Protein AF-A0A944A819-F1 (afdb_monomer_lite)

Structure (mmCIF, N/CA/C/O backbone):
data_AF-A0A944A819-F1
#
_entry.id   AF-A0A944A819-F1
#
loop_
_atom_site.group_PDB
_atom_site.id
_atom_site.type_symbol
_atom_site.label_atom_id
_atom_site.label_alt_id
_atom_site.label_comp_id
_atom_site.label_asym_id
_atom_site.label_entity_id
_atom_site.label_seq_id
_atom_site.pdbx_PDB_ins_code
_atom_site.Cartn_x
_atom_site.Cartn_y
_atom_site.Cartn_z
_atom_site.occupancy
_atom_site.B_iso_or_equiv
_atom_site.auth_seq_id
_atom_site.auth_comp_id
_atom_site.auth_asym_id
_atom_site.auth_atom_id
_atom_site.pdbx_PDB_model_num
ATOM 1 N N . MET A 1 1 ? 0.182 -14.763 3.093 1.00 77.75 1 MET A N 1
ATOM 2 C CA . MET A 1 1 ? 1.414 -14.403 2.381 1.00 77.75 1 MET A CA 1
ATOM 3 C C . MET A 1 1 ? 1.638 -15.340 1.200 1.00 77.75 1 MET A C 1
ATOM 5 O O . MET A 1 1 ? 1.821 -16.535 1.421 1.00 77.75 1 MET A O 1
ATOM 9 N N . ASP A 1 2 ? 1.605 -14.825 -0.031 1.00 89.94 2 ASP A N 1
ATOM 10 C CA . ASP A 1 2 ? 1.894 -15.579 -1.263 1.00 89.94 2 ASP A CA 1
ATOM 11 C C . ASP A 1 2 ? 3.120 -15.002 -1.997 1.00 89.94 2 ASP A C 1
ATOM 13 O O . ASP A 1 2 ? 3.036 -14.023 -2.741 1.00 89.94 2 ASP A O 1
ATOM 17 N N . ILE A 1 3 ? 4.286 -15.607 -1.755 1.00 91.88 3 ILE A N 1
ATOM 18 C CA . ILE A 1 3 ? 5.570 -15.174 -2.325 1.00 91.88 3 ILE A CA 1
ATOM 19 C C . ILE A 1 3 ? 5.630 -15.396 -3.842 1.00 91.88 3 ILE A C 1
ATOM 21 O O . ILE A 1 3 ? 6.173 -14.559 -4.567 1.00 91.88 3 ILE A O 1
ATOM 25 N N . GLU A 1 4 ? 5.095 -16.515 -4.330 1.00 94.38 4 GLU A N 1
ATOM 26 C CA . GLU A 1 4 ? 5.195 -16.872 -5.748 1.00 94.38 4 GLU A CA 1
ATOM 27 C C . GLU A 1 4 ? 4.310 -15.964 -6.602 1.00 94.38 4 GLU A C 1
ATOM 29 O O . GLU A 1 4 ? 4.741 -15.525 -7.670 1.00 94.38 4 GLU A O 1
ATOM 34 N N . ARG A 1 5 ? 3.136 -15.570 -6.089 1.00 94.38 5 ARG A N 1
ATOM 35 C CA . ARG A 1 5 ? 2.310 -14.531 -6.718 1.00 94.38 5 ARG A CA 1
ATOM 36 C C . ARG A 1 5 ? 3.061 -13.208 -6.854 1.00 94.38 5 ARG A C 1
ATOM 38 O O . ARG A 1 5 ? 3.081 -12.638 -7.942 1.00 94.38 5 ARG A O 1
ATOM 45 N N . VAL A 1 6 ? 3.725 -12.739 -5.793 1.00 96.50 6 VAL A N 1
ATOM 46 C CA . VAL A 1 6 ? 4.496 -11.480 -5.832 1.00 96.50 6 VAL A CA 1
ATOM 47 C C . VAL A 1 6 ? 5.615 -11.544 -6.869 1.00 96.50 6 VAL A C 1
ATOM 49 O O . VAL A 1 6 ? 5.767 -10.617 -7.662 1.00 96.50 6 VAL A O 1
ATOM 52 N N . LYS A 1 7 ? 6.368 -12.646 -6.924 1.00 97.56 7 LYS A N 1
ATOM 53 C CA . LYS A 1 7 ? 7.406 -12.838 -7.950 1.00 97.56 7 LYS A CA 1
ATOM 54 C C . LYS A 1 7 ? 6.832 -12.871 -9.365 1.00 97.56 7 LYS A C 1
ATOM 56 O O . LYS A 1 7 ? 7.441 -12.306 -10.273 1.00 97.56 7 LYS A O 1
ATOM 61 N N . GLY A 1 8 ? 5.670 -13.501 -9.549 1.00 97.88 8 GLY A N 1
ATOM 62 C CA . GLY A 1 8 ? 4.936 -13.506 -10.815 1.00 97.88 8 GLY A CA 1
ATOM 63 C C . GLY A 1 8 ? 4.592 -12.090 -11.275 1.00 97.88 8 GLY A C 1
ATOM 64 O O . GLY A 1 8 ? 4.997 -11.691 -12.367 1.00 97.88 8 GLY A O 1
ATOM 65 N N . ILE A 1 9 ? 3.962 -11.302 -10.399 1.00 98.00 9 ILE A N 1
ATOM 66 C CA . ILE A 1 9 ? 3.625 -9.895 -10.657 1.00 98.00 9 ILE A CA 1
ATOM 67 C C . ILE A 1 9 ? 4.886 -9.088 -11.004 1.00 98.00 9 ILE A C 1
ATOM 69 O O . ILE A 1 9 ? 4.927 -8.416 -12.031 1.00 98.00 9 ILE A O 1
ATOM 73 N N . ILE A 1 10 ? 5.963 -9.210 -10.221 1.00 97.50 10 ILE A N 1
ATOM 74 C CA . ILE A 1 10 ? 7.239 -8.519 -10.485 1.00 97.50 10 ILE A CA 1
ATOM 75 C C . ILE A 1 10 ? 7.805 -8.889 -11.863 1.00 97.50 10 ILE A C 1
ATOM 77 O O . ILE A 1 10 ? 8.305 -8.021 -12.586 1.00 97.50 10 ILE A O 1
ATOM 81 N N . ALA A 1 11 ? 7.751 -10.167 -12.244 1.00 97.62 11 ALA A N 1
ATOM 82 C CA . ALA A 1 11 ? 8.240 -10.628 -13.538 1.00 97.62 11 ALA A CA 1
ATOM 83 C C . ALA A 1 11 ? 7.437 -10.047 -14.711 1.00 97.62 11 ALA A C 1
ATOM 85 O O . ALA A 1 11 ? 8.006 -9.819 -15.781 1.00 97.62 11 ALA A O 1
ATOM 86 N N . GLU A 1 12 ? 6.141 -9.802 -14.527 1.00 97.25 12 GLU A N 1
ATOM 87 C CA . GLU A 1 12 ? 5.292 -9.132 -15.514 1.00 97.25 12 GLU A CA 1
ATOM 88 C C . GLU A 1 12 ? 5.541 -7.621 -15.544 1.00 97.25 12 GLU A C 1
ATOM 90 O O . GLU A 1 12 ? 5.780 -7.066 -16.619 1.00 97.25 12 GLU A O 1
ATOM 95 N N . MET A 1 13 ? 5.614 -6.969 -14.380 1.00 95.56 13 MET A N 1
ATOM 96 C CA . MET A 1 13 ? 5.916 -5.537 -14.263 1.00 95.56 13 MET A CA 1
ATOM 97 C C . MET A 1 13 ? 7.252 -5.177 -14.921 1.00 95.56 13 MET A C 1
ATOM 99 O O . MET A 1 13 ? 7.341 -4.164 -15.604 1.00 95.56 13 MET A O 1
ATOM 103 N N . LYS A 1 14 ? 8.282 -6.026 -14.792 1.00 94.81 14 LYS A N 1
ATOM 104 C CA . LYS A 1 14 ? 9.587 -5.844 -15.463 1.00 94.81 14 LYS A CA 1
ATOM 105 C C . LYS A 1 14 ? 9.513 -5.887 -16.991 1.00 94.81 14 LYS A C 1
ATOM 107 O O . LYS A 1 14 ? 10.404 -5.364 -17.655 1.00 94.81 14 LYS A O 1
ATOM 112 N N . LYS A 1 15 ? 8.508 -6.563 -17.554 1.00 94.44 15 LYS A N 1
ATOM 113 C CA . LYS A 1 15 ? 8.297 -6.668 -19.008 1.00 94.44 15 LYS A CA 1
ATOM 114 C C . LYS A 1 15 ? 7.398 -5.556 -19.536 1.00 94.44 15 LYS A C 1
ATOM 116 O O . LYS A 1 15 ? 7.424 -5.281 -20.735 1.00 94.44 15 LYS A O 1
ATOM 121 N N . LYS A 1 16 ? 6.584 -4.947 -18.671 1.00 92.12 16 LYS A N 1
ATOM 122 C CA . LYS A 1 16 ? 5.672 -3.877 -19.054 1.00 92.12 16 LYS A CA 1
ATOM 123 C C . LYS A 1 16 ? 6.463 -2.615 -19.374 1.00 92.12 16 LYS A C 1
ATOM 125 O O . LYS A 1 16 ? 7.292 -2.153 -18.595 1.00 92.12 16 LYS A O 1
ATOM 130 N N . LYS A 1 17 ? 6.187 -2.046 -20.546 1.00 89.31 17 LYS A N 1
ATOM 131 C CA . LYS A 1 17 ? 6.675 -0.717 -20.896 1.00 89.31 17 LYS A CA 1
ATOM 132 C C . LYS A 1 17 ? 5.878 0.303 -20.083 1.00 89.31 17 LYS A C 1
ATOM 134 O O . LYS A 1 17 ? 4.656 0.340 -20.200 1.00 89.31 17 LYS A O 1
ATOM 139 N N . LEU A 1 18 ? 6.573 1.099 -19.274 1.00 87.19 18 LEU A N 1
ATOM 140 C CA . LEU A 1 18 ? 5.962 2.224 -18.575 1.00 87.19 18 LEU A CA 1
ATOM 141 C C . LEU A 1 18 ? 5.490 3.255 -19.601 1.00 87.19 18 LEU A C 1
ATOM 143 O O . LEU A 1 18 ? 6.235 3.619 -20.512 1.00 87.19 18 LEU A O 1
ATOM 147 N N . ASP A 1 19 ? 4.246 3.687 -19.439 1.00 88.19 19 ASP A N 1
ATOM 148 C CA . ASP A 1 19 ? 3.602 4.694 -20.282 1.00 88.19 19 ASP A CA 1
ATOM 149 C C . ASP A 1 19 ? 3.103 5.820 -19.380 1.00 88.19 19 ASP A C 1
ATOM 151 O O . ASP A 1 19 ? 1.953 5.867 -18.949 1.00 88.19 19 ASP A O 1
ATOM 155 N N . VAL A 1 20 ? 4.069 6.623 -18.949 1.00 86.75 20 VAL A N 1
ATOM 156 C CA . VAL A 1 20 ? 3.893 7.760 -18.049 1.00 86.75 20 VAL A CA 1
ATOM 157 C C . VAL A 1 20 ? 4.378 9.014 -18.764 1.00 86.75 20 VAL A C 1
ATOM 159 O O . VAL A 1 20 ? 5.177 8.924 -19.700 1.00 86.75 20 VAL A O 1
ATOM 162 N N . ALA A 1 21 ? 3.913 10.180 -18.322 1.00 85.19 21 ALA A N 1
ATOM 163 C CA . ALA A 1 21 ? 4.345 11.450 -18.888 1.00 85.19 21 ALA A CA 1
ATOM 164 C C . ALA A 1 21 ? 5.876 11.622 -18.773 1.00 85.19 21 ALA A C 1
ATOM 166 O O . ALA A 1 21 ? 6.491 11.144 -17.811 1.00 85.19 21 ALA A O 1
ATOM 167 N N . GLU A 1 22 ? 6.494 12.290 -19.753 1.00 85.06 22 GLU A N 1
ATOM 168 C CA . GLU A 1 22 ? 7.955 12.458 -19.812 1.00 85.06 22 GLU A CA 1
ATOM 169 C C . GLU A 1 22 ? 8.502 13.145 -18.554 1.00 85.06 22 GLU A C 1
ATOM 171 O O . GLU A 1 22 ? 9.612 12.850 -18.120 1.00 85.06 22 GLU A O 1
ATOM 176 N N . GLU A 1 23 ? 7.709 14.005 -17.915 1.00 85.38 23 GLU A N 1
ATOM 177 C CA . GLU A 1 23 ? 8.099 14.751 -16.720 1.00 85.38 23 GLU A CA 1
ATOM 178 C C . GLU A 1 23 ? 8.258 13.873 -15.469 1.00 85.38 23 GLU A C 1
ATOM 180 O O . GLU A 1 23 ? 8.945 14.276 -14.530 1.00 85.38 23 GLU A O 1
ATOM 185 N N . ILE A 1 24 ? 7.636 12.687 -15.437 1.00 85.00 24 ILE A N 1
ATOM 186 C CA . ILE A 1 24 ? 7.647 11.779 -14.274 1.00 85.00 24 ILE A CA 1
ATOM 187 C C . ILE A 1 24 ? 8.324 10.436 -14.563 1.00 85.00 24 ILE A C 1
ATOM 189 O O . ILE A 1 24 ? 8.403 9.580 -13.683 1.00 85.00 24 ILE A O 1
ATOM 193 N N . VAL A 1 25 ? 8.840 10.226 -15.779 1.00 87.12 25 VAL A N 1
ATOM 194 C CA . VAL A 1 25 ? 9.463 8.953 -16.173 1.00 87.12 25 VAL A CA 1
ATOM 195 C C . VAL A 1 25 ? 10.655 8.589 -15.288 1.00 87.12 25 VAL A C 1
ATOM 197 O O . VAL A 1 25 ? 10.794 7.431 -14.888 1.00 87.12 25 VAL A O 1
ATOM 200 N N . ASP A 1 26 ? 11.471 9.578 -14.917 1.00 84.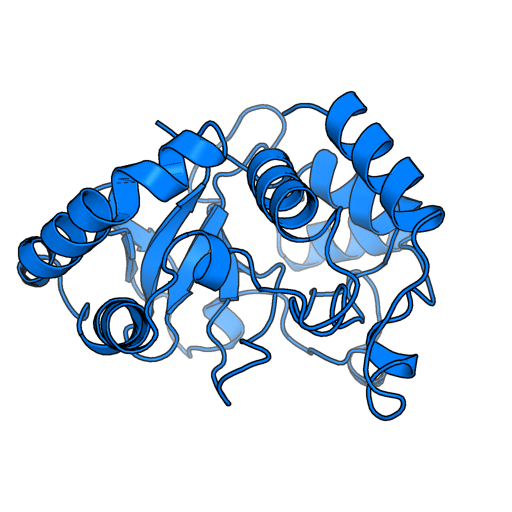94 26 ASP A N 1
ATOM 201 C CA . ASP A 1 26 ? 12.671 9.379 -14.101 1.00 84.94 26 ASP A CA 1
ATOM 202 C C . ASP A 1 26 ? 12.328 8.920 -12.682 1.00 84.94 26 ASP A C 1
ATOM 204 O O . ASP A 1 26 ? 13.032 8.092 -12.103 1.00 84.94 26 ASP A O 1
ATOM 208 N N . THR A 1 27 ? 11.229 9.431 -12.122 1.00 85.75 27 THR A N 1
ATOM 209 C CA . THR A 1 27 ? 10.767 9.056 -10.784 1.00 85.75 27 THR A CA 1
ATOM 210 C C . THR A 1 27 ? 9.862 7.829 -10.808 1.00 85.75 27 THR A C 1
ATOM 212 O O . THR A 1 27 ? 9.724 7.176 -9.780 1.00 85.75 27 THR A O 1
ATOM 215 N N . ALA A 1 28 ? 9.273 7.465 -11.949 1.00 87.62 28 ALA A N 1
ATOM 216 C CA . ALA A 1 28 ? 8.448 6.267 -12.081 1.00 87.62 28 ALA A CA 1
ATOM 217 C C . ALA A 1 28 ? 9.231 5.003 -12.457 1.00 87.62 28 ALA A C 1
ATOM 219 O O . ALA A 1 28 ? 8.776 3.882 -12.206 1.00 87.62 28 ALA A O 1
ATOM 220 N N . THR A 1 29 ? 10.411 5.171 -13.052 1.00 87.56 29 THR A N 1
ATOM 221 C CA . THR A 1 29 ? 11.256 4.058 -13.480 1.00 87.56 29 THR A CA 1
ATOM 222 C C . THR A 1 29 ? 12.021 3.472 -12.290 1.00 87.56 29 THR A C 1
ATOM 224 O O . THR A 1 29 ? 12.737 4.197 -11.599 1.00 87.56 29 THR A O 1
ATOM 227 N N . PRO A 1 30 ? 11.946 2.150 -12.044 1.00 88.62 30 PRO A N 1
ATOM 228 C CA . PRO A 1 30 ? 12.796 1.490 -11.059 1.00 88.62 30 PRO A CA 1
ATOM 229 C C . PRO A 1 30 ? 14.284 1.659 -11.394 1.00 88.62 30 PRO A C 1
ATOM 231 O O . PRO A 1 30 ? 14.762 1.144 -12.403 1.00 88.62 30 PRO A O 1
ATOM 234 N N . THR A 1 31 ? 15.029 2.368 -10.544 1.00 84.06 31 THR A N 1
ATOM 235 C CA . THR A 1 31 ? 16.464 2.638 -10.762 1.00 84.06 31 THR A CA 1
ATOM 236 C C . THR A 1 31 ? 17.385 1.781 -9.897 1.00 84.06 31 THR A C 1
ATOM 238 O O . THR A 1 31 ? 18.537 1.550 -10.262 1.00 84.06 31 THR A O 1
ATOM 241 N N . ASN A 1 32 ? 16.902 1.292 -8.754 1.00 88.50 32 ASN A N 1
ATOM 242 C CA . ASN A 1 32 ? 17.678 0.479 -7.828 1.00 88.50 32 ASN A CA 1
ATOM 243 C C . ASN A 1 32 ? 16.808 -0.514 -7.048 1.00 88.50 32 ASN A C 1
ATOM 245 O O . ASN A 1 32 ? 15.597 -0.354 -6.909 1.00 88.50 32 ASN A O 1
ATOM 249 N N . VAL A 1 33 ? 17.470 -1.524 -6.488 1.00 94.94 33 VAL A N 1
ATOM 250 C CA . VAL A 1 33 ? 16.880 -2.517 -5.586 1.00 94.94 33 VAL A CA 1
ATOM 251 C C . VAL A 1 33 ? 17.588 -2.495 -4.236 1.00 94.94 33 VAL A C 1
ATOM 253 O O . VAL A 1 33 ? 18.726 -2.032 -4.128 1.00 94.94 33 VAL A O 1
ATOM 256 N N . ALA A 1 34 ? 16.899 -2.954 -3.195 1.00 95.19 34 ALA A N 1
ATOM 257 C CA . ALA A 1 34 ? 17.446 -3.015 -1.849 1.00 95.19 34 ALA A CA 1
ATOM 258 C C . ALA A 1 34 ? 18.455 -4.166 -1.724 1.00 95.19 34 ALA A C 1
ATOM 260 O O . ALA A 1 34 ? 18.304 -5.213 -2.354 1.00 95.19 34 ALA A O 1
ATOM 261 N N . THR A 1 35 ? 19.465 -3.992 -0.875 1.00 96.12 35 THR A N 1
ATOM 262 C CA . THR A 1 35 ? 20.306 -5.100 -0.400 1.00 96.12 35 THR A CA 1
ATOM 263 C C . THR A 1 35 ? 19.748 -5.661 0.907 1.00 96.12 35 THR A C 1
ATOM 265 O O . THR A 1 35 ? 18.955 -5.003 1.585 1.00 96.12 35 THR A O 1
ATOM 268 N N . ASP A 1 36 ? 20.183 -6.860 1.298 1.00 96.25 36 ASP A N 1
ATOM 269 C CA . ASP A 1 36 ? 19.805 -7.417 2.602 1.00 96.25 36 ASP A CA 1
ATOM 270 C C . ASP A 1 36 ? 20.280 -6.522 3.764 1.00 96.25 36 ASP A C 1
ATOM 272 O O . ASP A 1 36 ? 19.527 -6.326 4.714 1.00 96.25 36 ASP A O 1
ATOM 276 N N . ASP A 1 37 ? 21.453 -5.886 3.652 1.00 95.88 37 ASP A N 1
ATOM 277 C CA . ASP A 1 37 ? 21.953 -4.929 4.653 1.00 95.88 37 ASP A CA 1
ATOM 278 C C . ASP A 1 37 ? 21.057 -3.684 4.771 1.00 95.88 37 ASP A C 1
ATOM 280 O O . ASP A 1 37 ? 20.773 -3.223 5.875 1.00 95.88 37 ASP A O 1
ATOM 284 N N . MET A 1 38 ? 20.569 -3.145 3.645 1.00 94.75 38 MET A N 1
ATOM 285 C CA . MET A 1 38 ? 19.652 -1.993 3.644 1.00 94.75 38 MET A CA 1
ATOM 286 C C . MET A 1 38 ? 18.339 -2.309 4.363 1.00 94.75 38 MET A C 1
ATOM 288 O O . MET A 1 38 ? 17.822 -1.482 5.123 1.00 94.75 38 MET A O 1
ATOM 292 N N . VAL A 1 39 ? 17.803 -3.505 4.114 1.00 95.12 39 VAL A N 1
ATOM 293 C CA . VAL A 1 39 ? 16.602 -4.008 4.785 1.00 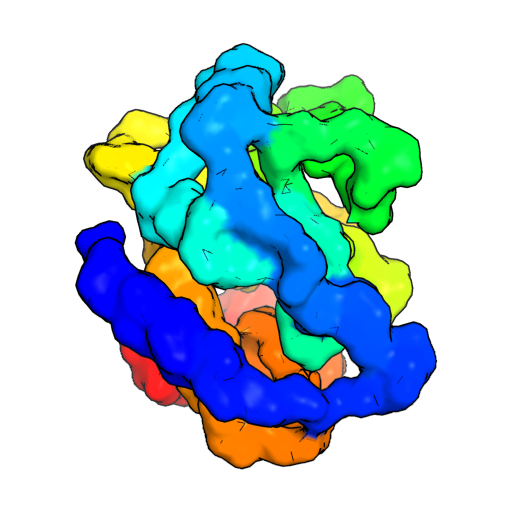95.12 39 VAL A CA 1
ATOM 294 C C . VAL A 1 39 ? 16.881 -4.195 6.274 1.00 95.12 39 VAL A C 1
ATOM 296 O O . VAL A 1 39 ? 16.153 -3.638 7.092 1.00 95.12 39 VAL A O 1
ATOM 299 N N . TYR A 1 40 ? 17.955 -4.906 6.622 1.00 94.81 40 TYR A N 1
ATOM 300 C CA . TYR A 1 40 ? 18.334 -5.196 8.004 1.00 94.81 40 TYR A CA 1
ATOM 301 C C . TYR A 1 40 ? 18.518 -3.925 8.838 1.00 94.81 40 TYR A C 1
ATOM 303 O O . TYR A 1 40 ? 17.953 -3.809 9.925 1.00 94.81 40 TYR A O 1
ATOM 311 N N . GLU A 1 41 ? 19.259 -2.940 8.325 1.00 92.12 41 GLU A N 1
ATOM 312 C CA . GLU A 1 41 ? 19.455 -1.670 9.024 1.00 92.12 41 GLU A CA 1
ATOM 313 C C . GLU A 1 41 ? 18.139 -0.909 9.199 1.00 92.12 41 GLU A C 1
ATOM 315 O O . GLU A 1 41 ? 17.911 -0.302 10.245 1.00 92.12 41 GLU A O 1
ATOM 320 N N . THR A 1 42 ? 17.238 -0.973 8.216 1.00 91.94 42 THR A N 1
ATOM 321 C CA . THR A 1 42 ? 15.921 -0.334 8.327 1.00 91.94 42 THR A CA 1
ATOM 322 C C . THR A 1 42 ? 15.067 -1.013 9.390 1.00 91.94 42 THR A C 1
ATOM 324 O O . THR A 1 42 ? 14.581 -0.319 10.278 1.00 91.94 42 THR A O 1
ATOM 327 N N . GLU A 1 43 ? 14.943 -2.344 9.358 1.00 93.75 43 GLU A N 1
ATOM 328 C CA . GLU A 1 43 ? 14.214 -3.129 10.368 1.00 93.75 43 GLU A CA 1
ATOM 329 C C . GLU A 1 43 ? 14.762 -2.871 11.780 1.00 93.75 43 GLU A C 1
ATOM 331 O O . GLU A 1 43 ? 13.997 -2.655 12.723 1.00 93.75 43 GLU A O 1
ATOM 336 N N . ARG A 1 44 ? 16.094 -2.814 11.923 1.00 92.19 44 ARG A N 1
ATOM 337 C CA . ARG A 1 44 ? 16.769 -2.485 13.186 1.00 92.19 44 ARG A CA 1
ATOM 338 C C . ARG A 1 44 ? 16.408 -1.087 13.683 1.00 92.19 44 ARG A C 1
ATOM 340 O O . ARG A 1 44 ? 16.163 -0.919 14.874 1.00 92.19 44 ARG A O 1
ATOM 347 N N . ASN A 1 45 ? 16.382 -0.098 12.790 1.00 88.56 45 ASN A N 1
ATOM 348 C CA . ASN A 1 45 ? 16.100 1.294 13.142 1.00 88.56 45 ASN A CA 1
ATOM 349 C C . ASN A 1 45 ? 14.631 1.518 13.524 1.00 88.56 45 ASN A C 1
ATOM 351 O O . ASN A 1 45 ? 14.360 2.263 14.464 1.00 88.56 45 ASN A O 1
ATOM 355 N N . ILE A 1 46 ? 13.690 0.881 12.818 1.00 88.00 46 ILE A N 1
ATOM 356 C CA . ILE A 1 46 ? 12.253 1.021 13.109 1.00 88.00 46 ILE A CA 1
ATOM 357 C C . ILE A 1 46 ? 11.776 0.072 14.219 1.00 88.00 46 ILE A C 1
ATOM 359 O O . ILE A 1 46 ? 10.709 0.292 14.785 1.00 88.00 46 ILE A O 1
ATOM 363 N N . GLY A 1 47 ? 12.560 -0.960 14.551 1.00 90.12 47 GLY A N 1
ATOM 364 C CA . GLY A 1 47 ? 12.234 -1.951 15.581 1.00 90.12 47 GLY A CA 1
ATOM 365 C C . GLY A 1 47 ? 11.183 -2.983 15.156 1.00 90.12 47 GLY A C 1
ATOM 366 O O . GLY A 1 47 ? 10.626 -3.666 16.011 1.00 90.12 47 GLY A O 1
ATOM 367 N N . ILE A 1 48 ? 10.903 -3.094 13.855 1.00 91.31 48 ILE A N 1
ATOM 368 C CA . ILE A 1 48 ? 9.880 -3.961 13.255 1.00 91.31 48 ILE A CA 1
ATOM 369 C C . ILE A 1 48 ? 10.506 -4.700 12.071 1.00 91.31 48 ILE A C 1
ATOM 371 O O . ILE A 1 48 ? 11.226 -4.103 11.272 1.00 91.31 48 ILE A O 1
ATOM 375 N N . LYS A 1 49 ? 10.221 -6.000 11.945 1.00 94.50 49 LYS A N 1
ATOM 376 C CA . LYS A 1 49 ? 10.583 -6.781 10.755 1.00 94.50 49 LYS A CA 1
ATOM 377 C C . LYS A 1 49 ? 9.594 -6.488 9.641 1.00 94.50 49 LYS A C 1
ATOM 379 O O . LYS A 1 49 ? 8.402 -6.530 9.888 1.00 94.50 49 LYS A O 1
ATOM 384 N N . LEU A 1 50 ? 10.055 -6.232 8.426 1.00 94.69 50 LEU A N 1
ATOM 385 C CA . LEU A 1 50 ? 9.183 -6.000 7.278 1.00 94.69 50 LEU A CA 1
ATOM 386 C C . LEU A 1 50 ? 8.638 -7.334 6.727 1.00 94.69 50 LEU A C 1
ATOM 388 O O . LEU A 1 50 ? 9.341 -8.353 6.810 1.00 94.69 50 LEU A O 1
ATOM 392 N N . PRO A 1 51 ? 7.435 -7.341 6.114 1.00 95.50 51 PRO A N 1
ATOM 393 C CA . PRO A 1 51 ? 6.886 -8.533 5.468 1.00 95.50 51 PRO A CA 1
ATOM 394 C C . PRO A 1 51 ? 7.832 -9.103 4.406 1.00 95.50 51 PRO A C 1
ATOM 396 O O . PRO A 1 51 ? 8.447 -8.352 3.642 1.00 95.50 51 PRO A O 1
ATOM 399 N N . ASP A 1 52 ? 7.927 -10.431 4.299 1.00 94.88 52 ASP A N 1
ATOM 400 C CA . ASP A 1 52 ? 8.804 -11.070 3.305 1.00 94.88 52 ASP A CA 1
ATOM 401 C C . ASP A 1 52 ? 8.403 -10.720 1.866 1.00 94.88 52 ASP A C 1
ATOM 403 O O . ASP A 1 52 ? 9.269 -10.471 1.028 1.00 94.88 52 ASP A O 1
ATOM 407 N N . THR A 1 53 ? 7.103 -10.605 1.587 1.00 95.62 53 THR A N 1
ATOM 408 C CA . THR A 1 53 ? 6.582 -10.170 0.281 1.00 95.62 53 THR A CA 1
ATOM 409 C C . THR A 1 53 ? 7.010 -8.748 -0.077 1.00 95.62 53 THR A C 1
ATOM 411 O O . THR A 1 53 ? 7.414 -8.501 -1.214 1.00 95.62 53 THR A O 1
ATOM 414 N N . TYR A 1 54 ? 7.017 -7.829 0.891 1.00 96.31 54 TYR A N 1
ATOM 415 C CA . TYR A 1 54 ? 7.508 -6.468 0.673 1.00 96.31 54 TYR A CA 1
ATOM 416 C C . TYR A 1 54 ? 9.025 -6.442 0.457 1.00 96.31 54 TYR A C 1
ATOM 418 O O . TYR A 1 54 ? 9.515 -5.798 -0.470 1.00 96.31 54 TYR A O 1
ATOM 426 N N . LYS A 1 55 ? 9.786 -7.215 1.241 1.00 95.62 55 LYS A N 1
ATOM 427 C CA . LYS A 1 55 ? 11.239 -7.350 1.047 1.00 95.62 55 LYS A CA 1
ATOM 428 C C . LYS A 1 55 ? 11.587 -7.914 -0.329 1.00 95.62 55 LYS A C 1
ATOM 430 O O . LYS A 1 55 ? 12.558 -7.466 -0.930 1.00 95.62 55 LYS A O 1
ATOM 435 N N . ILE A 1 56 ? 10.817 -8.871 -0.844 1.00 96.50 56 ILE A N 1
ATOM 436 C CA . ILE A 1 56 ? 10.996 -9.396 -2.206 1.00 96.50 56 ILE A CA 1
ATOM 437 C C . ILE A 1 56 ? 10.758 -8.296 -3.237 1.00 96.50 56 ILE A C 1
ATOM 439 O O . ILE A 1 56 ? 11.605 -8.093 -4.102 1.00 96.50 56 ILE A O 1
ATOM 443 N N . PHE A 1 57 ? 9.674 -7.529 -3.109 1.00 96.75 57 PHE A N 1
ATOM 444 C CA . PHE A 1 57 ? 9.426 -6.380 -3.981 1.00 96.75 57 PHE A CA 1
ATOM 445 C C . PHE A 1 57 ? 10.589 -5.376 -3.969 1.00 96.75 57 PHE A C 1
ATOM 447 O O . PHE A 1 57 ? 11.084 -4.993 -5.031 1.00 96.75 57 PHE A O 1
ATOM 454 N N . LEU A 1 58 ? 11.090 -5.019 -2.784 1.00 96.06 58 LEU A N 1
ATOM 455 C CA . LEU A 1 58 ? 12.206 -4.083 -2.632 1.00 96.06 58 LEU A CA 1
ATOM 456 C C . LEU A 1 58 ? 13.507 -4.587 -3.272 1.00 96.06 58 LEU A C 1
ATOM 458 O O . LEU A 1 58 ? 14.252 -3.806 -3.866 1.00 96.06 58 LEU A O 1
ATOM 462 N N . LYS A 1 59 ? 13.793 -5.886 -3.138 1.00 96.44 59 LYS A N 1
ATOM 463 C CA . LYS A 1 59 ? 15.039 -6.517 -3.606 1.00 96.44 59 LYS A CA 1
ATOM 464 C C . LYS A 1 59 ? 15.004 -6.944 -5.068 1.00 96.44 59 LYS A C 1
ATOM 466 O O . LYS A 1 59 ? 16.054 -7.073 -5.691 1.00 96.44 59 LYS A O 1
ATOM 471 N N . GLU A 1 60 ? 13.820 -7.185 -5.617 1.00 96.81 60 GLU A N 1
ATOM 472 C CA . GLU A 1 60 ? 13.684 -7.690 -6.979 1.00 96.81 60 GLU A CA 1
ATOM 473 C C . GLU A 1 60 ? 13.131 -6.654 -7.954 1.00 96.81 60 GLU A C 1
ATOM 475 O O . GLU A 1 60 ? 13.444 -6.765 -9.138 1.00 96.81 60 GLU A O 1
ATOM 480 N N . TYR A 1 61 ? 12.344 -5.671 -7.510 1.00 95.44 61 TYR A N 1
ATOM 481 C CA . TYR A 1 61 ? 11.726 -4.675 -8.389 1.00 95.44 61 TYR A CA 1
ATOM 482 C C . TYR A 1 61 ? 12.249 -3.257 -8.147 1.00 95.44 61 TYR A C 1
ATOM 484 O O . TYR A 1 61 ? 12.902 -2.711 -9.033 1.00 95.44 61 TYR A O 1
ATOM 492 N N . ALA A 1 62 ? 11.982 -2.664 -6.976 1.00 92.69 62 ALA A N 1
ATOM 493 C CA . ALA A 1 62 ? 12.343 -1.272 -6.697 1.00 92.69 62 ALA A CA 1
ATOM 494 C C . ALA A 1 62 ? 12.495 -0.974 -5.199 1.00 92.69 62 ALA A C 1
ATOM 496 O O . ALA A 1 62 ? 11.590 -1.259 -4.420 1.00 92.69 62 ALA A O 1
ATOM 497 N N . ASN A 1 63 ? 13.571 -0.288 -4.799 1.00 89.88 63 ASN A N 1
ATOM 498 C CA . ASN A 1 63 ? 13.813 0.134 -3.412 1.00 89.88 63 ASN A CA 1
ATOM 499 C C . ASN A 1 63 ? 13.079 1.435 -3.022 1.00 89.88 63 ASN A C 1
ATOM 501 O O . ASN A 1 63 ? 13.709 2.367 -2.524 1.00 89.88 63 ASN A O 1
ATOM 505 N N . GLY A 1 64 ? 11.775 1.544 -3.295 1.00 72.94 64 GLY A N 1
ATOM 506 C CA . GLY A 1 64 ? 10.914 2.610 -2.758 1.00 72.94 64 GLY A CA 1
ATOM 507 C C . GLY A 1 64 ? 11.427 4.055 -2.904 1.00 72.94 64 GLY A C 1
ATOM 508 O O . GLY A 1 64 ? 11.262 4.894 -2.033 1.00 72.94 64 GLY A O 1
ATOM 509 N N . ASN A 1 65 ? 12.127 4.374 -3.983 1.00 83.31 65 ASN A N 1
ATOM 510 C CA . ASN A 1 65 ? 12.496 5.753 -4.303 1.00 83.31 65 ASN A CA 1
ATOM 511 C C . ASN A 1 65 ? 11.867 6.150 -5.630 1.00 83.31 65 ASN A C 1
ATOM 513 O O . ASN A 1 65 ? 12.526 6.716 -6.498 1.00 83.31 65 ASN A O 1
ATOM 517 N N . ILE A 1 66 ? 10.610 5.734 -5.789 1.00 89.44 66 ILE A N 1
ATOM 518 C CA . ILE A 1 66 ? 9.871 5.807 -7.036 1.00 89.44 66 ILE A CA 1
ATOM 519 C C . ILE A 1 66 ? 8.409 6.167 -6.787 1.00 89.44 66 ILE A C 1
ATOM 521 O O . ILE A 1 66 ? 7.861 5.865 -5.726 1.00 89.44 66 ILE A O 1
ATOM 525 N N . TYR A 1 67 ? 7.780 6.741 -7.804 1.00 90.31 67 TYR A N 1
ATOM 526 C CA . TYR A 1 67 ? 6.335 6.743 -7.985 1.00 90.31 67 TYR A CA 1
ATOM 527 C C . TYR A 1 67 ? 5.993 5.519 -8.818 1.00 90.31 67 TYR A C 1
ATOM 529 O O . TYR A 1 67 ? 6.139 5.527 -10.036 1.00 90.31 67 TYR A O 1
ATOM 537 N N . LEU A 1 68 ? 5.600 4.425 -8.181 1.00 92.94 68 LEU A N 1
ATOM 538 C CA . LEU A 1 68 ? 5.281 3.191 -8.878 1.00 92.94 68 LEU A CA 1
ATOM 539 C C . LEU A 1 68 ? 4.189 3.460 -9.930 1.00 92.94 68 LEU A C 1
ATOM 541 O O . LEU A 1 68 ? 3.067 3.826 -9.594 1.00 92.94 68 LEU A O 1
ATOM 545 N N . TYR A 1 69 ? 4.571 3.333 -11.208 1.00 91.50 69 TYR A N 1
ATOM 546 C CA . TYR A 1 69 ? 3.757 3.697 -12.380 1.00 91.50 69 TYR A CA 1
ATOM 547 C C . TYR A 1 69 ? 3.227 5.144 -12.359 1.00 91.50 69 TYR A C 1
ATOM 549 O O . TYR A 1 69 ? 2.187 5.445 -12.932 1.00 91.50 69 TYR A O 1
ATOM 557 N N . GLY A 1 70 ? 3.945 6.052 -11.699 1.00 89.56 70 GLY A N 1
ATOM 558 C CA . GLY A 1 70 ? 3.562 7.455 -11.557 1.00 89.56 70 GLY A CA 1
ATOM 559 C C . GLY A 1 70 ? 2.504 7.731 -10.487 1.00 89.56 70 GLY A C 1
ATOM 560 O O . GLY A 1 70 ? 2.232 8.900 -10.241 1.00 89.56 70 GLY A O 1
ATOM 561 N N . VAL A 1 71 ? 1.948 6.698 -9.837 1.00 90.38 71 VAL A N 1
ATOM 562 C CA . VAL A 1 71 ? 0.742 6.846 -8.999 1.00 90.38 71 VAL A CA 1
ATOM 563 C C . VAL A 1 71 ? 0.873 6.398 -7.549 1.00 90.38 71 VAL A C 1
ATOM 565 O O . VAL A 1 71 ? 0.155 6.892 -6.690 1.00 90.38 71 VAL A O 1
ATOM 568 N N . GLU A 1 72 ? 1.796 5.487 -7.245 1.00 92.62 72 GLU A N 1
ATOM 569 C CA . GLU A 1 72 ? 2.004 5.000 -5.876 1.00 92.62 72 GLU A CA 1
ATOM 570 C C . GLU A 1 72 ? 3.410 5.392 -5.390 1.00 92.62 72 GLU A C 1
ATOM 572 O O . GLU A 1 72 ? 4.393 4.728 -5.731 1.00 92.62 72 GLU A O 1
ATOM 577 N N . PRO A 1 73 ? 3.566 6.495 -4.639 1.00 90.19 73 PRO A N 1
ATOM 578 C CA . PRO A 1 73 ? 4.863 6.934 -4.128 1.00 90.19 73 PRO A CA 1
ATOM 579 C C . PRO A 1 73 ? 5.368 5.973 -3.046 1.00 90.19 73 PRO A C 1
ATOM 581 O O . PRO A 1 73 ? 4.929 6.014 -1.906 1.00 90.19 73 PRO A O 1
ATOM 584 N N . MET A 1 74 ? 6.305 5.090 -3.384 1.00 91.94 74 MET A N 1
ATOM 585 C CA . MET A 1 74 ? 6.771 4.005 -2.504 1.00 91.94 74 MET A CA 1
ATOM 586 C C . MET A 1 74 ? 7.870 4.473 -1.545 1.00 91.94 74 MET A C 1
ATOM 588 O O . MET A 1 74 ? 8.699 5.270 -1.949 1.00 91.94 74 MET A O 1
ATOM 592 N N . VAL A 1 75 ? 7.969 3.945 -0.321 1.00 90.00 75 VAL A N 1
ATOM 593 C CA . VAL A 1 75 ? 9.009 4.329 0.665 1.00 90.00 75 VAL A CA 1
ATOM 594 C C . VAL A 1 75 ? 10.239 3.415 0.602 1.00 90.00 75 VAL A C 1
ATOM 596 O O . VAL A 1 75 ? 10.131 2.193 0.672 1.00 90.00 75 VAL A O 1
ATOM 599 N N . SER A 1 76 ? 11.433 4.005 0.511 1.00 88.62 76 SER A N 1
ATOM 600 C CA . SER A 1 76 ? 12.704 3.276 0.352 1.00 88.62 76 SER A CA 1
ATOM 601 C C . SER A 1 76 ? 13.186 2.629 1.644 1.00 88.62 76 SER A C 1
ATOM 603 O O . SER A 1 76 ? 12.745 2.999 2.727 1.00 88.62 76 SER A O 1
ATOM 605 N N . VAL A 1 77 ? 14.164 1.727 1.567 1.00 90.00 77 VAL A N 1
ATOM 606 C CA . VAL A 1 77 ? 14.879 1.210 2.745 1.00 90.00 77 VAL A CA 1
ATOM 607 C C . VAL A 1 77 ? 16.387 1.421 2.611 1.00 90.00 77 VAL A C 1
ATOM 609 O O . VAL A 1 77 ? 16.946 1.377 1.515 1.00 90.00 77 VAL A O 1
ATOM 612 N N . GLY A 1 78 ? 17.056 1.699 3.732 1.00 85.00 78 GLY A N 1
ATOM 613 C CA . GLY A 1 78 ? 18.518 1.801 3.832 1.00 85.00 78 GLY A CA 1
ATOM 614 C C . GLY A 1 78 ? 19.184 2.921 3.021 1.00 85.00 78 GLY A C 1
ATOM 615 O O . GLY A 1 78 ? 20.410 2.984 2.971 1.00 85.00 78 GLY A O 1
ATOM 616 N N . LEU A 1 79 ? 18.411 3.811 2.392 1.00 83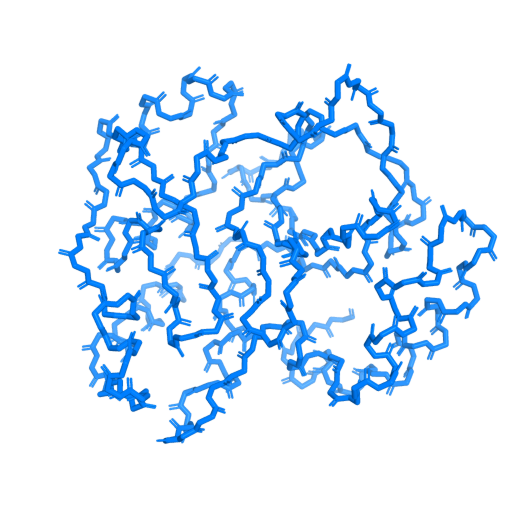.56 79 LEU A N 1
ATOM 617 C CA . LEU A 1 79 ? 18.935 4.979 1.687 1.00 83.56 79 LEU A CA 1
ATOM 618 C C . LEU A 1 79 ? 19.165 6.152 2.646 1.00 83.56 79 LEU A C 1
ATOM 620 O O . LEU A 1 79 ? 18.361 6.410 3.548 1.00 83.56 79 LEU A O 1
ATOM 624 N N . GLU A 1 80 ? 20.242 6.906 2.404 1.00 76.88 80 GLU A N 1
ATOM 625 C CA . GLU A 1 80 ? 20.478 8.184 3.078 1.00 76.88 80 GLU A CA 1
ATOM 626 C C . GLU A 1 80 ? 19.328 9.160 2.785 1.00 76.88 80 GLU A C 1
ATOM 628 O O . GLU A 1 80 ? 18.898 9.294 1.639 1.00 76.88 80 GLU A O 1
ATOM 633 N N . MET A 1 81 ? 18.871 9.908 3.796 1.00 74.19 81 MET A N 1
ATOM 634 C CA . MET A 1 81 ? 17.699 10.796 3.683 1.00 74.19 81 MET A CA 1
ATOM 635 C C . MET A 1 81 ? 17.768 11.796 2.522 1.00 74.19 81 MET A C 1
ATOM 637 O O . MET A 1 81 ? 16.740 12.150 1.959 1.00 74.19 81 MET A O 1
ATOM 641 N N . LYS A 1 82 ? 18.965 12.279 2.166 1.00 75.94 82 LYS A N 1
ATOM 642 C CA . LYS A 1 82 ? 19.156 13.225 1.052 1.00 75.94 82 LYS A CA 1
ATOM 643 C C . LYS A 1 82 ? 18.879 12.608 -0.327 1.00 75.94 82 LYS A C 1
ATOM 645 O O . LYS A 1 82 ? 18.653 13.347 -1.273 1.00 75.94 82 LYS A O 1
ATOM 650 N N . ASN A 1 83 ? 18.926 11.280 -0.426 1.00 76.25 83 ASN A N 1
ATOM 651 C CA . ASN A 1 83 ? 18.721 10.528 -1.663 1.00 76.25 83 ASN A CA 1
ATOM 652 C C . ASN A 1 83 ? 17.291 9.983 -1.769 1.00 76.25 83 ASN A C 1
ATOM 654 O O . ASN A 1 83 ? 16.963 9.338 -2.760 1.00 76.25 83 ASN A O 1
ATOM 658 N N . CYS A 1 84 ? 16.470 10.190 -0.739 1.00 75.06 84 CYS A N 1
ATOM 659 C CA . CYS A 1 84 ? 15.108 9.692 -0.696 1.00 75.06 84 CYS A CA 1
ATOM 660 C C . CYS A 1 84 ? 14.138 10.784 -1.154 1.00 75.06 84 CYS A C 1
ATOM 662 O O . CYS A 1 84 ? 14.209 11.912 -0.666 1.00 75.06 84 CYS A O 1
ATOM 664 N N . LEU A 1 85 ? 13.181 10.422 -2.005 1.00 74.81 85 LEU A N 1
ATOM 665 C CA . LEU A 1 85 ? 12.005 11.238 -2.298 1.00 74.81 85 LEU A CA 1
ATOM 666 C C . LEU A 1 85 ? 11.155 11.449 -1.034 1.00 74.81 85 LEU A C 1
ATOM 668 O O . LEU A 1 85 ? 10.523 12.487 -0.873 1.00 74.81 85 LEU A O 1
ATOM 672 N N . CYS A 1 86 ? 11.221 10.497 -0.097 1.00 74.31 86 CYS A N 1
ATOM 673 C CA . CYS A 1 86 ? 10.570 10.561 1.200 1.00 74.31 86 CYS A CA 1
ATOM 674 C C . CYS A 1 86 ? 11.543 10.294 2.348 1.00 74.31 86 CYS A C 1
ATOM 676 O O . CYS A 1 86 ? 12.259 9.294 2.353 1.00 74.31 86 CYS A O 1
ATOM 678 N N . LYS A 1 87 ? 11.543 11.166 3.359 1.00 70.31 87 LYS A N 1
ATOM 679 C CA . LYS A 1 87 ? 12.388 11.009 4.556 1.00 70.31 87 LYS A CA 1
ATOM 680 C C . LYS A 1 87 ? 11.733 10.177 5.666 1.00 70.31 87 LYS A C 1
ATOM 682 O O . LYS A 1 87 ? 12.379 9.942 6.680 1.00 70.31 87 LYS A O 1
ATOM 687 N N . MET A 1 88 ? 10.481 9.759 5.487 1.00 65.88 88 MET A N 1
ATOM 688 C CA . MET A 1 88 ? 9.687 9.077 6.510 1.00 65.88 88 MET A CA 1
ATOM 689 C C . MET A 1 88 ? 10.097 7.622 6.664 1.00 65.88 88 MET A C 1
ATOM 691 O O . MET A 1 88 ? 10.266 6.912 5.667 1.00 65.88 88 MET A O 1
ATOM 695 N N . ARG A 1 89 ? 10.189 7.162 7.912 1.00 68.94 89 ARG A N 1
ATOM 696 C CA . ARG A 1 89 ? 10.424 5.749 8.233 1.00 68.94 89 ARG A CA 1
ATOM 697 C C . ARG A 1 89 ? 9.385 5.187 9.204 1.00 68.94 89 ARG A C 1
ATOM 699 O O . ARG A 1 89 ? 9.142 3.983 9.171 1.00 68.94 89 ARG A O 1
ATOM 706 N N . ARG A 1 90 ? 8.737 6.033 10.014 1.00 65.69 90 ARG A N 1
ATOM 707 C CA . ARG A 1 90 ? 7.623 5.654 10.905 1.00 65.69 90 ARG A CA 1
ATOM 708 C C . ARG A 1 90 ? 6.527 6.715 10.942 1.00 65.69 90 ARG A C 1
ATOM 710 O O . ARG A 1 90 ? 6.779 7.885 10.668 1.00 65.69 90 ARG A O 1
ATOM 717 N N . GLN A 1 91 ? 5.304 6.313 11.284 1.00 68.00 91 GLN A N 1
ATOM 718 C CA . GLN A 1 91 ? 4.162 7.231 11.305 1.00 68.00 91 GLN A CA 1
ATOM 719 C C . GLN A 1 91 ? 4.209 8.238 12.466 1.00 68.00 91 GLN A C 1
ATOM 721 O O . GLN A 1 91 ? 3.759 9.371 12.320 1.00 68.00 91 GLN A O 1
ATOM 726 N N . ASP A 1 92 ? 4.786 7.874 13.606 1.00 62.19 92 ASP A N 1
ATOM 727 C CA . ASP A 1 92 ? 5.008 8.784 14.736 1.00 62.19 92 ASP A CA 1
ATOM 728 C C . ASP A 1 92 ? 6.083 9.852 14.451 1.00 62.19 92 ASP A C 1
ATOM 730 O O . ASP A 1 92 ? 6.250 10.786 15.224 1.00 62.19 92 ASP A O 1
ATOM 734 N N . GLU A 1 93 ? 6.777 9.789 13.311 1.00 68.50 93 GLU A N 1
ATOM 735 C CA . GLU A 1 93 ? 7.650 10.876 12.845 1.00 68.50 93 GLU A CA 1
ATOM 736 C C . GLU A 1 93 ? 6.852 12.038 12.217 1.00 68.50 93 GLU A C 1
ATOM 738 O O . GLU A 1 93 ? 7.395 13.130 12.054 1.00 68.50 93 GLU A O 1
ATOM 743 N N . PHE A 1 94 ? 5.565 11.834 11.894 1.00 60.78 94 PHE A N 1
ATOM 744 C CA . PHE A 1 94 ? 4.651 12.889 11.424 1.00 60.78 94 PHE A CA 1
ATOM 745 C C . PHE A 1 94 ? 4.053 13.713 12.564 1.00 60.78 94 PHE A C 1
ATOM 747 O O . PHE A 1 94 ? 3.803 14.909 12.409 1.00 60.78 94 PHE A O 1
ATOM 754 N N . PHE A 1 95 ? 3.825 13.079 13.712 1.00 58.12 95 PHE A N 1
ATOM 755 C CA . PHE A 1 95 ? 3.071 13.661 14.813 1.00 58.12 95 PHE A CA 1
ATOM 756 C C . PHE A 1 95 ? 3.884 13.600 16.095 1.00 58.12 95 PHE A C 1
ATOM 758 O O . PHE A 1 95 ? 4.468 12.582 16.433 1.00 58.12 95 PHE A O 1
ATOM 765 N N . HIS A 1 96 ? 3.898 14.686 16.863 1.00 50.59 96 HIS A N 1
ATOM 766 C CA . HIS A 1 96 ? 4.717 14.800 18.077 1.00 50.59 96 HIS A CA 1
ATOM 767 C C . HIS A 1 96 ? 4.182 13.958 19.260 1.00 50.59 96 HIS A C 1
ATOM 769 O O . HIS A 1 96 ? 4.539 14.205 20.413 1.00 50.59 96 HIS A O 1
ATOM 775 N N . SER A 1 97 ? 3.304 12.983 19.012 1.00 52.66 97 SER A N 1
ATOM 776 C CA . SER A 1 97 ? 2.587 12.243 20.046 1.00 52.66 97 SER A CA 1
ATOM 777 C C . SER A 1 97 ? 2.235 10.821 19.617 1.00 52.66 97 SER A C 1
ATOM 779 O O . SER A 1 97 ? 1.862 10.565 18.478 1.00 52.66 97 SER A O 1
ATOM 781 N N . ASN A 1 98 ? 2.295 9.912 20.590 1.00 60.19 98 ASN A N 1
ATOM 782 C CA . ASN A 1 98 ? 1.862 8.519 20.509 1.00 60.19 98 ASN A CA 1
ATOM 783 C C . ASN A 1 98 ? 0.317 8.447 20.506 1.00 60.19 98 ASN A C 1
ATOM 785 O O . ASN A 1 98 ? -0.296 7.974 21.465 1.00 60.19 98 ASN A O 1
ATOM 789 N N . THR A 1 99 ? -0.307 9.052 19.495 1.00 80.44 99 THR A N 1
ATOM 790 C CA . THR A 1 99 ? -1.761 9.166 19.344 1.00 80.44 99 THR A CA 1
ATOM 791 C C . THR A 1 99 ? -2.391 7.841 18.934 1.00 80.44 99 THR A C 1
ATOM 793 O O . THR A 1 99 ? -1.749 6.961 18.356 1.00 80.44 99 THR A O 1
ATOM 796 N N . GLU A 1 100 ? -3.663 7.686 19.285 1.00 88.88 100 GLU A N 1
ATOM 797 C CA . GLU A 1 100 ? -4.485 6.585 18.800 1.00 88.88 100 GLU A CA 1
ATOM 798 C C . GLU A 1 100 ? -5.073 6.962 17.438 1.00 88.88 100 GLU A C 1
ATOM 800 O O . GLU A 1 100 ? -5.560 8.072 17.246 1.00 88.88 100 GLU A O 1
ATOM 805 N N . CYS A 1 101 ? -5.018 6.018 16.508 1.00 91.88 101 CYS A N 1
ATOM 806 C CA . CYS A 1 101 ? -5.612 6.052 15.181 1.00 91.88 101 CYS A CA 1
ATOM 807 C C . CYS A 1 101 ? -6.796 5.080 15.174 1.00 91.88 101 CYS A C 1
ATOM 809 O O . CYS A 1 101 ? -6.669 3.950 15.657 1.00 91.88 101 CYS A O 1
ATOM 811 N N . TYR A 1 102 ? -7.947 5.496 14.652 1.00 96.12 102 TYR A N 1
ATOM 812 C CA . TYR A 1 102 ? -9.113 4.625 14.534 1.00 96.12 102 TYR A CA 1
ATOM 813 C C . TYR A 1 102 ? -9.127 3.896 13.184 1.00 96.12 102 TYR A C 1
ATOM 815 O O . TYR A 1 102 ? -8.910 4.490 12.128 1.00 96.12 102 TYR A O 1
ATOM 823 N N . ILE A 1 103 ? -9.403 2.593 13.219 1.00 97.69 103 ILE A N 1
ATOM 824 C CA . ILE A 1 103 ? -9.501 1.709 12.055 1.00 97.69 103 ILE A CA 1
ATOM 825 C C . ILE A 1 103 ? -10.976 1.463 11.769 1.00 97.69 103 ILE A C 1
ATOM 827 O O . ILE A 1 103 ? -11.610 0.627 12.417 1.00 97.69 103 ILE A O 1
ATOM 831 N N . TYR A 1 104 ? -11.524 2.157 10.773 1.00 97.62 104 TYR A N 1
ATOM 832 C CA . TYR A 1 104 ? -12.934 2.019 10.402 1.00 97.62 104 TYR A CA 1
ATOM 833 C C . TYR A 1 104 ? -13.312 0.599 9.969 1.00 97.62 104 TYR A C 1
ATOM 835 O O . TYR A 1 104 ? -14.316 0.094 10.474 1.00 97.62 104 TYR A O 1
ATOM 843 N N . PRO A 1 105 ? -12.531 -0.096 9.116 1.00 96.56 105 PRO A N 1
ATOM 844 C CA . PRO A 1 105 ? -12.855 -1.466 8.725 1.00 96.56 105 PRO A CA 1
ATOM 845 C C . PRO A 1 105 ? -13.006 -2.457 9.887 1.00 96.56 105 PRO A C 1
ATOM 847 O O . PRO A 1 105 ? -13.805 -3.384 9.782 1.00 96.56 105 PRO A O 1
ATOM 850 N N . GLU A 1 106 ? -12.290 -2.253 10.996 1.00 96.25 106 GLU A N 1
ATOM 851 C CA . GLU A 1 106 ? -12.275 -3.176 12.143 1.00 96.25 106 GLU A CA 1
ATOM 852 C C . GLU A 1 106 ? -12.942 -2.613 13.408 1.00 96.25 106 GLU A C 1
ATOM 854 O O . GLU A 1 106 ? -13.052 -3.323 14.405 1.00 96.25 106 GLU A O 1
ATOM 859 N N . ASN A 1 107 ? -13.411 -1.359 13.381 1.00 95.75 107 ASN A N 1
ATOM 860 C CA . ASN A 1 107 ? -14.028 -0.666 14.516 1.00 95.75 107 ASN A CA 1
ATOM 861 C C . ASN A 1 107 ? -13.185 -0.760 15.808 1.00 95.75 107 ASN A C 1
ATOM 863 O O . ASN A 1 107 ? -13.657 -1.199 16.860 1.00 95.75 107 ASN A O 1
ATOM 867 N N . ARG A 1 108 ? -11.910 -0.369 15.724 1.00 96.06 108 ARG A N 1
ATOM 868 C CA . ARG A 1 108 ? -10.968 -0.391 16.856 1.00 96.06 108 ARG A CA 1
ATOM 869 C C . ARG A 1 108 ? -9.869 0.654 16.703 1.00 96.06 108 ARG A C 1
ATOM 871 O O . ARG A 1 108 ? -9.701 1.217 15.629 1.00 96.06 108 ARG A O 1
ATOM 878 N N . PHE A 1 109 ? -9.090 0.862 17.760 1.00 95.69 109 PHE A N 1
ATOM 879 C CA . PHE A 1 109 ? -7.933 1.757 17.751 1.00 95.69 109 PHE A CA 1
ATOM 880 C C . PHE A 1 109 ? -6.605 1.004 17.593 1.00 95.69 109 PHE A C 1
ATOM 882 O O . PHE A 1 109 ? -6.490 -0.170 17.959 1.00 95.69 109 PHE A O 1
ATOM 889 N N . VAL A 1 110 ? -5.602 1.711 17.074 1.00 95.06 110 VAL A N 1
ATOM 890 C CA . VAL A 1 110 ? -4.193 1.309 16.984 1.00 95.06 110 VAL A CA 1
ATOM 891 C C . VAL A 1 110 ? -3.298 2.504 17.307 1.00 95.06 110 VAL A C 1
ATOM 893 O O . VAL A 1 110 ? -3.686 3.646 17.073 1.00 95.06 110 VAL A O 1
ATOM 896 N N . LYS A 1 111 ? -2.102 2.283 17.854 1.00 91.81 111 LYS A N 1
ATOM 897 C CA . LYS A 1 111 ? -1.170 3.388 18.125 1.00 91.81 111 LYS A CA 1
ATOM 898 C C . LYS A 1 111 ? -0.405 3.769 16.867 1.00 91.81 111 LYS A C 1
ATOM 900 O O . LYS A 1 111 ? 0.020 2.896 16.113 1.00 91.81 111 LYS A O 1
ATOM 905 N N . THR A 1 112 ? -0.149 5.058 16.675 1.00 87.94 112 THR A N 1
ATOM 906 C CA . THR A 1 112 ? 0.607 5.553 15.512 1.00 87.94 112 THR A CA 1
ATOM 907 C C . THR A 1 112 ? 2.014 4.963 15.409 1.00 87.94 112 THR A C 1
ATOM 909 O O . THR A 1 112 ? 2.461 4.669 14.308 1.00 87.94 112 THR A O 1
ATOM 912 N N . ASN A 1 113 ? 2.694 4.679 16.523 1.00 87.19 113 ASN A N 1
ATOM 913 C CA . ASN A 1 113 ? 4.009 4.024 16.503 1.00 87.19 113 ASN A CA 1
ATOM 914 C C . ASN A 1 113 ? 3.981 2.537 16.082 1.00 87.19 113 ASN A C 1
ATOM 916 O O . ASN A 1 113 ? 5.038 1.928 15.925 1.00 87.19 113 ASN A O 1
ATOM 920 N N . GLN A 1 114 ? 2.794 1.948 15.913 1.00 91.69 114 GLN A N 1
ATOM 921 C CA . GLN A 1 114 ? 2.586 0.603 15.364 1.00 91.69 114 GLN A CA 1
ATOM 922 C C . GLN A 1 114 ? 2.254 0.642 13.864 1.00 91.69 114 GLN A C 1
ATOM 924 O O . GLN A 1 114 ? 1.952 -0.396 13.280 1.00 91.69 114 GLN A O 1
ATOM 929 N N . LEU A 1 115 ? 2.293 1.823 13.237 1.00 93.62 115 LEU A N 1
ATOM 930 C CA . LEU A 1 115 ? 2.017 2.015 11.817 1.00 93.62 115 LEU A CA 1
ATOM 931 C C . LEU A 1 115 ? 3.314 2.334 11.069 1.00 93.62 115 LEU A C 1
ATOM 933 O O . LEU A 1 115 ? 3.976 3.341 11.342 1.00 93.62 115 LEU A O 1
ATOM 937 N N . ILE A 1 116 ? 3.670 1.483 10.106 1.00 93.56 116 ILE A N 1
ATOM 938 C CA . ILE A 1 116 ? 4.882 1.654 9.295 1.00 93.56 116 ILE A CA 1
ATOM 939 C C . ILE A 1 116 ? 4.498 1.997 7.854 1.00 93.56 116 ILE A C 1
ATOM 941 O O . ILE A 1 116 ? 3.975 1.128 7.158 1.00 93.56 116 ILE A O 1
ATOM 945 N N . PRO A 1 117 ? 4.737 3.232 7.379 1.00 92.75 117 PRO A N 1
ATOM 946 C CA . PRO A 1 117 ? 4.400 3.614 6.013 1.00 92.75 117 PRO A CA 1
ATOM 947 C C . PRO A 1 117 ? 5.258 2.866 4.992 1.00 92.75 117 PRO A C 1
ATOM 949 O O . PRO A 1 117 ? 6.474 2.746 5.154 1.00 92.75 117 PRO A O 1
ATOM 952 N N . PHE A 1 118 ? 4.620 2.400 3.919 1.00 93.88 118 PHE A N 1
ATOM 953 C CA . PHE A 1 118 ? 5.309 1.878 2.734 1.00 93.88 118 PHE A CA 1
ATOM 954 C C . PHE A 1 118 ? 4.970 2.649 1.455 1.00 93.88 118 PHE A C 1
ATOM 956 O O . PHE A 1 118 ? 5.661 2.473 0.451 1.00 93.88 118 PHE A O 1
ATOM 963 N N . THR A 1 119 ? 3.989 3.555 1.511 1.00 92.56 119 THR A N 1
ATOM 964 C CA . THR A 1 119 ? 3.840 4.656 0.551 1.00 92.56 119 THR A CA 1
ATOM 965 C C . THR A 1 119 ? 3.894 6.017 1.254 1.00 92.56 119 THR A C 1
ATOM 967 O O . THR A 1 119 ? 3.875 6.088 2.488 1.00 92.56 119 THR A O 1
ATOM 970 N N . TYR A 1 120 ? 4.031 7.102 0.490 1.00 84.25 120 TYR A N 1
ATOM 971 C CA . TYR A 1 120 ? 4.069 8.472 0.997 1.00 84.25 120 TYR A CA 1
ATOM 972 C C . TYR A 1 120 ? 3.289 9.433 0.084 1.00 84.25 120 TYR A C 1
ATOM 974 O O . TYR A 1 120 ? 3.816 9.952 -0.891 1.00 84.25 120 TYR A O 1
ATOM 982 N N . GLY A 1 121 ? 2.033 9.705 0.420 1.00 74.06 121 GLY A N 1
ATOM 983 C CA . GLY A 1 121 ? 1.190 10.625 -0.342 1.00 74.06 121 GLY A CA 1
ATOM 984 C C . GLY A 1 121 ? 0.383 9.979 -1.456 1.00 74.06 121 GLY A C 1
ATOM 985 O O . GLY A 1 121 ? 0.523 8.789 -1.746 1.00 74.06 121 GLY A O 1
ATOM 986 N N . ASP A 1 122 ? -0.471 10.803 -2.054 1.00 61.09 122 ASP A N 1
ATOM 987 C CA . ASP A 1 122 ? -1.251 10.485 -3.245 1.00 61.09 122 ASP A CA 1
ATOM 988 C C . ASP A 1 122 ? -0.695 11.298 -4.427 1.00 61.09 122 ASP A C 1
ATOM 990 O O . ASP A 1 122 ? -0.288 12.450 -4.278 1.00 61.09 122 ASP A O 1
ATOM 994 N N . SER A 1 123 ? -0.602 10.691 -5.609 1.00 58.75 123 SER A N 1
ATOM 995 C CA . SER A 1 123 ? -0.145 11.379 -6.821 1.00 58.75 123 SER A CA 1
ATOM 996 C C . SER A 1 123 ? -1.175 12.361 -7.384 1.00 58.75 123 SER A C 1
ATOM 998 O O . SER A 1 123 ? -0.806 13.237 -8.167 1.00 58.75 123 SER A O 1
ATOM 1000 N N . TYR A 1 124 ? -2.457 12.178 -7.057 1.00 58.56 124 TYR A N 1
ATOM 1001 C CA . TYR A 1 124 ? -3.567 12.943 -7.632 1.00 58.56 124 TYR A CA 1
ATOM 1002 C C . TYR A 1 124 ? -3.867 14.225 -6.871 1.00 58.56 124 TYR A C 1
ATOM 1004 O O . TYR A 1 124 ? -4.153 15.257 -7.478 1.00 58.56 124 TYR A O 1
ATOM 1012 N N . ASP A 1 125 ? -3.761 14.162 -5.552 1.00 58.12 125 ASP A N 1
ATOM 1013 C CA . ASP A 1 125 ? -4.050 15.265 -4.657 1.00 58.12 125 ASP A CA 1
ATOM 1014 C C . ASP A 1 125 ? -2.767 15.596 -3.902 1.00 58.12 125 ASP A C 1
ATOM 1016 O O . ASP A 1 125 ? -1.985 14.708 -3.584 1.00 58.12 125 ASP A O 1
ATOM 1020 N N . ILE A 1 126 ? -2.501 16.876 -3.622 1.00 63.00 126 ILE A N 1
ATOM 1021 C CA . ILE A 1 126 ? -1.362 17.276 -2.775 1.00 63.00 126 ILE A CA 1
ATOM 1022 C C . ILE A 1 126 ? -1.695 16.870 -1.327 1.00 63.00 126 ILE A C 1
ATOM 1024 O O . ILE A 1 126 ? -1.971 17.709 -0.468 1.00 63.00 126 ILE A O 1
ATOM 1028 N N . SER A 1 127 ? -1.721 15.565 -1.079 1.00 74.31 127 SER A N 1
ATOM 1029 C CA . SER A 1 127 ? -2.047 14.908 0.171 1.00 74.31 127 SER A CA 1
ATOM 1030 C C . SER A 1 127 ? -0.922 13.938 0.527 1.00 74.31 127 SER A C 1
ATOM 1032 O O . SER A 1 127 ? -0.187 13.417 -0.311 1.00 74.31 127 SER A O 1
ATOM 1034 N N . ASN A 1 128 ? -0.758 13.722 1.822 1.00 81.00 128 ASN A N 1
ATOM 1035 C CA . ASN A 1 128 ? 0.132 12.729 2.394 1.00 81.00 128 ASN A CA 1
ATOM 1036 C C . ASN A 1 128 ? -0.648 11.457 2.754 1.00 81.00 128 ASN A C 1
ATOM 1038 O O . ASN A 1 128 ? -0.182 10.704 3.611 1.00 81.00 128 ASN A O 1
ATOM 1042 N N . ASP A 1 129 ? -1.826 11.223 2.168 1.00 89.81 129 ASP A N 1
ATOM 1043 C CA . ASP A 1 129 ? -2.546 9.963 2.362 1.00 89.81 129 ASP A CA 1
ATOM 1044 C C . ASP A 1 129 ? -1.645 8.795 1.959 1.00 89.81 129 ASP A C 1
ATOM 1046 O O . ASP A 1 129 ? -0.821 8.912 1.055 1.00 89.81 129 ASP A O 1
ATOM 1050 N N . ARG A 1 130 ? -1.685 7.689 2.696 1.00 92.44 130 ARG A N 1
ATOM 1051 C CA . ARG A 1 130 ? -0.635 6.672 2.552 1.00 92.44 130 ARG A CA 1
ATOM 1052 C C . ARG A 1 130 ? -1.057 5.308 3.028 1.00 92.44 130 ARG A C 1
ATOM 1054 O O . ARG A 1 130 ? -1.839 5.166 3.963 1.00 92.44 130 ARG A O 1
ATOM 1061 N N . TRP A 1 131 ? -0.443 4.298 2.438 1.00 96.12 131 TRP A N 1
ATOM 1062 C CA . TRP A 1 131 ? -0.539 2.937 2.910 1.00 96.12 131 TRP A CA 1
ATOM 1063 C C . TRP A 1 131 ? 0.507 2.655 3.989 1.00 96.12 131 TRP A C 1
ATOM 1065 O O . TRP A 1 131 ? 1.693 2.980 3.859 1.00 96.12 131 TRP A O 1
ATOM 1075 N N . VAL A 1 132 ? 0.049 2.023 5.066 1.00 96.25 132 VAL A N 1
ATOM 1076 C CA . VAL A 1 132 ? 0.852 1.639 6.227 1.00 96.25 132 VAL A CA 1
ATOM 1077 C C . VAL A 1 132 ? 0.682 0.154 6.527 1.00 96.25 132 VAL A C 1
ATOM 1079 O O . VAL A 1 132 ? -0.407 -0.393 6.365 1.00 96.25 132 VAL A O 1
ATOM 1082 N N . PHE A 1 133 ? 1.735 -0.500 7.008 1.00 97.44 133 PHE A N 1
ATOM 1083 C CA . PHE A 1 133 ? 1.630 -1.778 7.707 1.00 97.44 133 PHE A CA 1
ATOM 1084 C C . PHE A 1 133 ? 1.073 -1.552 9.110 1.00 97.44 133 PHE A C 1
ATOM 1086 O O . PHE A 1 133 ? 1.530 -0.650 9.815 1.00 97.44 133 PHE A O 1
ATOM 1093 N N . ILE A 1 134 ? 0.117 -2.386 9.515 1.00 97.44 134 ILE A N 1
ATOM 1094 C CA . ILE A 1 134 ? -0.483 -2.374 10.850 1.00 97.44 134 ILE A CA 1
ATOM 1095 C C . ILE A 1 134 ? 0.238 -3.428 11.702 1.00 97.44 134 ILE A C 1
ATOM 1097 O O . ILE A 1 134 ? -0.109 -4.608 11.705 1.00 97.44 134 ILE A O 1
ATOM 1101 N N . CYS A 1 135 ? 1.290 -3.005 12.402 1.00 95.81 135 CYS A N 1
ATOM 1102 C CA . CYS A 1 135 ? 2.210 -3.857 13.165 1.00 95.81 135 CYS A CA 1
ATOM 1103 C C . CYS A 1 135 ? 1.842 -3.903 14.657 1.00 95.81 135 CYS A C 1
ATOM 1105 O O . CYS A 1 135 ? 2.689 -3.753 15.539 1.00 95.81 135 CYS A O 1
ATOM 1107 N N . ASP A 1 136 ? 0.555 -4.051 14.951 1.00 93.50 136 ASP A N 1
ATOM 1108 C CA . ASP A 1 136 ? -0.009 -3.909 16.295 1.00 93.50 136 ASP A CA 1
ATOM 1109 C C . ASP A 1 136 ? -0.043 -5.200 17.122 1.00 93.50 136 ASP A C 1
ATOM 1111 O O . ASP A 1 136 ? -0.243 -5.147 18.336 1.00 93.50 136 ASP A O 1
ATOM 1115 N N . ASN A 1 137 ? 0.194 -6.339 16.474 1.00 91.56 137 ASN A N 1
ATOM 1116 C CA . ASN A 1 137 ? 0.231 -7.674 17.058 1.00 91.56 137 ASN A CA 1
ATOM 1117 C C . ASN A 1 137 ? 1.403 -8.486 16.484 1.00 91.56 137 ASN A C 1
ATOM 1119 O O . ASN A 1 137 ? 2.061 -8.089 15.519 1.00 91.56 137 ASN A O 1
ATOM 1123 N N . GLU A 1 138 ? 1.641 -9.668 17.052 1.00 88.50 138 GLU A N 1
ATOM 1124 C CA . GLU A 1 138 ? 2.495 -10.673 16.421 1.00 88.50 138 GLU A CA 1
ATOM 1125 C C . GLU A 1 138 ? 1.723 -11.377 15.300 1.00 88.50 138 GLU A C 1
ATOM 1127 O O . GLU A 1 138 ? 0.897 -12.260 15.539 1.00 88.50 138 GLU A O 1
ATOM 1132 N N . TYR A 1 139 ? 1.999 -10.985 14.059 1.00 90.56 139 TYR A N 1
ATOM 1133 C CA . TYR A 1 139 ? 1.475 -11.657 12.875 1.00 90.56 139 TYR A CA 1
ATOM 1134 C C . TYR A 1 139 ? 2.455 -12.733 12.423 1.00 90.56 139 TYR A C 1
ATOM 1136 O O . TYR A 1 139 ? 3.667 -12.508 12.349 1.00 90.56 139 TYR A O 1
ATOM 1144 N N . LYS A 1 140 ? 1.927 -13.918 12.105 1.00 88.75 140 LYS A N 1
ATOM 1145 C CA . LYS A 1 140 ? 2.735 -15.023 11.588 1.00 88.75 140 LYS A CA 1
ATOM 1146 C C . LYS A 1 140 ? 3.498 -14.558 10.344 1.00 88.75 140 LYS A C 1
ATOM 1148 O O . LYS A 1 140 ? 2.917 -13.927 9.467 1.00 88.75 140 LYS A O 1
ATOM 1153 N N . ASP A 1 141 ? 4.792 -14.866 10.295 1.00 86.56 141 ASP A N 1
ATOM 1154 C CA . ASP A 1 141 ? 5.689 -14.512 9.188 1.00 86.56 141 ASP A CA 1
ATOM 1155 C C . ASP A 1 141 ? 5.759 -12.994 8.894 1.00 86.56 141 ASP A C 1
ATOM 1157 O O . ASP A 1 141 ? 6.226 -12.579 7.836 1.00 86.56 141 ASP A O 1
ATOM 1161 N N . ASN A 1 142 ? 5.345 -12.151 9.853 1.00 92.81 142 ASN A N 1
ATOM 1162 C CA . ASN A 1 142 ? 5.224 -10.696 9.701 1.00 92.81 142 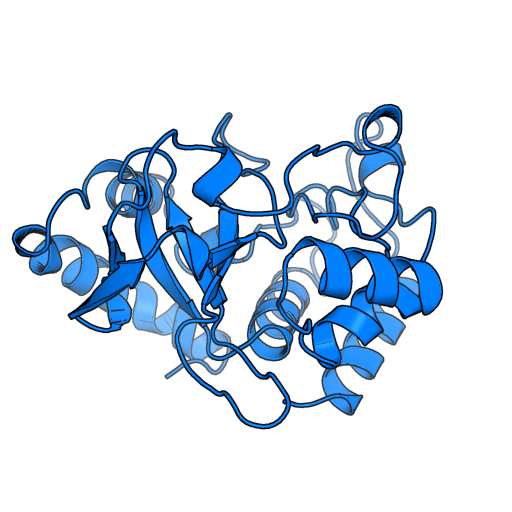ASN A CA 1
ATOM 1163 C C . ASN A 1 142 ? 4.259 -10.290 8.564 1.00 92.81 142 ASN A C 1
ATOM 1165 O O . ASN A 1 142 ? 4.434 -9.246 7.941 1.00 92.81 142 ASN A O 1
ATOM 1169 N N . ASP A 1 143 ? 3.251 -11.119 8.266 1.00 94.12 143 ASP A N 1
ATOM 1170 C CA . ASP A 1 143 ? 2.224 -10.872 7.241 1.00 94.12 143 ASP A CA 1
ATOM 1171 C C . ASP A 1 143 ? 1.179 -9.861 7.751 1.00 94.12 143 ASP A C 1
ATOM 1173 O O . ASP A 1 143 ? 0.041 -10.218 8.061 1.00 94.12 143 ASP A O 1
ATOM 1177 N N . TYR A 1 144 ? 1.606 -8.608 7.931 1.00 97.50 144 TYR A N 1
ATOM 1178 C CA . TYR A 1 144 ? 0.777 -7.541 8.495 1.00 97.50 144 TYR A CA 1
ATOM 1179 C C . TYR A 1 144 ? -0.350 -7.121 7.546 1.00 97.50 144 TYR A C 1
ATOM 1181 O O . TYR A 1 144 ? -0.091 -6.951 6.349 1.00 97.50 144 TYR A O 1
ATOM 1189 N N . PRO A 1 145 ? -1.550 -6.821 8.077 1.00 97.81 145 PRO A N 1
ATOM 1190 C CA . PRO A 1 145 ? -2.548 -6.037 7.368 1.00 97.81 145 PRO A CA 1
ATOM 1191 C C . PRO A 1 145 ? -1.979 -4.700 6.910 1.00 97.81 145 PRO A C 1
ATOM 1193 O O . PRO A 1 145 ? -1.089 -4.126 7.548 1.00 97.81 145 PRO A O 1
ATOM 1196 N N . VAL A 1 146 ? -2.522 -4.190 5.808 1.00 98.19 146 VAL A N 1
ATOM 1197 C CA . VAL A 1 146 ? -2.182 -2.860 5.304 1.00 98.19 146 VAL A CA 1
ATOM 1198 C C . VAL A 1 146 ? -3.396 -1.952 5.375 1.00 98.19 146 VAL A C 1
ATOM 1200 O O . VAL A 1 146 ? -4.490 -2.343 4.975 1.00 98.19 146 VAL A O 1
ATOM 1203 N N . GLY A 1 147 ? -3.209 -0.746 5.896 1.00 97.81 147 GLY A N 1
ATOM 1204 C CA . GLY A 1 147 ? -4.252 0.266 6.026 1.00 97.81 147 GLY A CA 1
ATOM 1205 C C . GLY A 1 147 ? -3.958 1.483 5.163 1.00 97.81 147 GLY A C 1
ATOM 1206 O O . GLY A 1 147 ? -2.801 1.875 5.047 1.00 97.81 147 GLY A O 1
ATOM 1207 N N . PHE A 1 148 ? -4.990 2.092 4.588 1.00 96.81 148 PHE A N 1
ATOM 1208 C CA . PHE A 1 148 ? -4.907 3.419 3.988 1.00 96.81 148 PHE A CA 1
ATOM 1209 C C . PHE A 1 148 ? -5.219 4.461 5.061 1.00 96.81 148 PHE A C 1
ATOM 1211 O O . PHE A 1 148 ? -6.354 4.545 5.539 1.00 96.81 148 PHE A O 1
ATOM 1218 N N . LEU A 1 149 ? -4.189 5.194 5.469 1.00 94.56 149 LEU A N 1
ATOM 1219 C CA . LEU A 1 149 ? -4.230 6.238 6.480 1.00 94.56 149 LEU A CA 1
ATOM 1220 C C . LEU A 1 149 ? -4.488 7.584 5.803 1.00 94.56 149 LEU A C 1
ATOM 1222 O O . LEU A 1 149 ? -3.630 8.076 5.066 1.00 94.56 149 LEU A O 1
ATOM 1226 N N . ALA A 1 150 ? -5.641 8.181 6.094 1.00 93.12 150 ALA A N 1
ATOM 1227 C CA . ALA A 1 150 ? -5.982 9.510 5.609 1.00 93.12 150 ALA A CA 1
ATOM 1228 C C . ALA A 1 150 ? -5.245 10.590 6.422 1.00 93.12 150 ALA A C 1
ATOM 1230 O O . ALA A 1 150 ? -5.257 10.573 7.654 1.00 93.12 150 ALA A O 1
ATOM 1231 N N . GLN A 1 151 ? -4.604 11.544 5.750 1.00 88.62 151 GLN A N 1
ATOM 1232 C CA . GLN A 1 151 ? -3.877 12.654 6.359 1.00 88.62 151 GLN A CA 1
ATOM 1233 C C . GLN A 1 151 ? -4.819 13.559 7.154 1.00 88.62 151 GLN A C 1
ATOM 1235 O O . GLN A 1 151 ? -4.462 13.960 8.258 1.00 88.62 151 GLN A O 1
ATOM 1240 N N . SER A 1 152 ? -5.979 13.903 6.590 1.00 88.50 152 SER A N 1
ATOM 1241 C CA . SER A 1 152 ? -6.894 14.898 7.168 1.00 88.50 152 SER A CA 1
ATOM 1242 C C . SER A 1 152 ? -7.505 14.441 8.491 1.00 88.50 152 SER A C 1
ATOM 1244 O O . SER A 1 152 ? -7.704 15.248 9.396 1.00 88.50 152 SER A O 1
ATOM 1246 N N . THR A 1 153 ? -7.800 13.145 8.603 1.00 90.81 153 THR A N 1
ATOM 1247 C CA . THR A 1 153 ? -8.487 12.560 9.764 1.00 90.81 153 THR A CA 1
ATOM 1248 C C . THR A 1 153 ? -7.565 11.744 10.664 1.00 90.81 153 THR A C 1
ATOM 1250 O O . THR A 1 153 ? -7.960 11.400 11.774 1.00 90.81 153 THR A O 1
ATOM 1253 N N . GLU A 1 154 ? -6.358 11.418 10.191 1.00 91.12 154 GLU A N 1
ATOM 1254 C CA . GLU A 1 154 ? -5.394 10.524 10.847 1.00 91.12 154 GLU A CA 1
ATOM 1255 C C . GLU A 1 154 ? -5.958 9.128 11.168 1.00 91.12 154 GLU A C 1
ATOM 1257 O O . GLU A 1 154 ? -5.443 8.417 12.034 1.00 91.12 154 GLU A O 1
ATOM 1262 N N . ASN A 1 155 ? -6.996 8.705 10.444 1.00 94.62 155 ASN A N 1
ATOM 1263 C CA . ASN A 1 155 ? -7.672 7.426 10.634 1.00 94.62 155 ASN A CA 1
ATOM 1264 C C . ASN A 1 155 ? -7.456 6.486 9.443 1.00 94.62 155 ASN A C 1
ATOM 1266 O O . ASN A 1 155 ? -7.234 6.917 8.308 1.00 94.62 155 ASN A O 1
ATOM 1270 N N . ILE A 1 156 ? -7.532 5.178 9.701 1.00 97.06 156 ILE A N 1
ATOM 1271 C CA . ILE A 1 156 ? -7.467 4.153 8.658 1.00 97.06 156 ILE A CA 1
ATOM 1272 C C . ILE A 1 156 ? -8.869 3.938 8.095 1.00 97.06 156 ILE A C 1
ATOM 1274 O O . ILE A 1 156 ? -9.767 3.444 8.785 1.00 97.06 156 ILE A O 1
ATOM 1278 N N . VAL A 1 157 ? -9.040 4.289 6.823 1.00 96.88 157 VAL A N 1
ATOM 1279 C CA . VAL A 1 157 ? -10.345 4.324 6.136 1.00 96.88 157 VAL A CA 1
ATOM 1280 C C . VAL A 1 157 ? -10.526 3.189 5.126 1.00 96.88 157 VAL A C 1
ATOM 1282 O O . VAL A 1 157 ? -11.633 2.916 4.671 1.00 96.88 157 VAL A O 1
ATOM 1285 N N . CYS A 1 158 ? -9.448 2.478 4.800 1.00 97.38 158 CYS A N 1
ATOM 1286 C CA . CYS A 1 158 ? -9.470 1.254 4.007 1.00 97.38 158 CYS A CA 1
ATOM 1287 C C . CYS A 1 158 ? -8.424 0.285 4.554 1.00 97.38 158 CYS A C 1
ATOM 1289 O O . CYS A 1 158 ? -7.385 0.716 5.045 1.00 97.38 158 CYS A O 1
ATOM 1291 N N . MET A 1 159 ? -8.678 -1.018 4.470 1.00 97.69 159 MET A N 1
ATOM 1292 C CA . MET A 1 159 ? -7.738 -2.038 4.919 1.00 97.69 159 MET A CA 1
ATOM 1293 C C . MET A 1 159 ? -7.748 -3.217 3.952 1.00 97.69 159 MET A C 1
ATOM 1295 O O . MET A 1 159 ? -8.810 -3.636 3.495 1.00 97.69 159 MET A O 1
ATOM 1299 N N . LEU A 1 160 ? -6.565 -3.746 3.655 1.00 98.00 160 LEU A N 1
ATOM 1300 C CA . LEU A 1 160 ? -6.373 -4.983 2.907 1.00 98.00 160 LEU A CA 1
ATOM 1301 C C . LEU A 1 160 ? -5.620 -5.985 3.775 1.00 98.00 160 LEU A C 1
ATOM 1303 O O . LEU A 1 160 ? -4.909 -5.626 4.715 1.00 98.00 160 LEU A O 1
ATOM 1307 N N . LYS A 1 161 ? -5.760 -7.262 3.422 1.00 96.38 161 LYS A N 1
ATOM 1308 C CA . LYS A 1 161 ? -5.227 -8.374 4.209 1.00 96.38 161 LYS A CA 1
ATOM 1309 C C . LYS A 1 161 ? -3.720 -8.285 4.450 1.00 96.38 161 LYS A C 1
ATOM 1311 O O . LYS A 1 161 ? -3.284 -8.680 5.522 1.00 96.38 161 LYS A O 1
ATOM 1316 N N . ASN A 1 162 ? -2.955 -7.838 3.452 1.00 97.50 162 ASN A N 1
ATOM 1317 C CA . ASN A 1 162 ? -1.494 -7.761 3.477 1.00 97.50 162 ASN A CA 1
ATOM 1318 C C . ASN A 1 162 ? -0.921 -7.100 2.205 1.00 97.50 162 ASN A C 1
ATOM 1320 O O . ASN A 1 162 ? -1.663 -6.743 1.284 1.00 97.50 162 ASN A O 1
ATOM 1324 N N . PHE A 1 163 ? 0.411 -6.975 2.140 1.00 97.44 163 PHE A N 1
ATOM 1325 C CA . PHE A 1 163 ? 1.125 -6.387 0.998 1.00 97.44 163 PHE A CA 1
ATOM 1326 C C . PHE A 1 163 ? 0.885 -7.118 -0.327 1.00 97.44 163 PHE A C 1
ATOM 1328 O O . PHE A 1 163 ? 0.704 -6.466 -1.349 1.00 97.44 163 PHE A O 1
ATOM 1335 N N . ASP A 1 164 ? 0.881 -8.455 -0.349 1.00 96.31 164 ASP A N 1
ATOM 1336 C CA . ASP A 1 164 ? 0.675 -9.184 -1.605 1.00 96.31 164 ASP A CA 1
ATOM 1337 C C . ASP A 1 164 ? -0.738 -8.988 -2.152 1.00 96.31 164 ASP A C 1
ATOM 1339 O O . ASP A 1 164 ? -0.896 -8.917 -3.364 1.00 96.31 164 ASP A O 1
ATOM 1343 N N . THR A 1 165 ? -1.744 -8.816 -1.289 1.00 97.81 165 THR A N 1
ATOM 1344 C CA . THR A 1 165 ? -3.091 -8.418 -1.728 1.00 97.81 165 THR A CA 1
ATOM 1345 C C . THR A 1 165 ? -3.092 -6.999 -2.299 1.00 97.81 165 THR A C 1
ATOM 1347 O O . THR A 1 165 ? -3.687 -6.766 -3.345 1.00 97.81 165 THR A O 1
ATOM 1350 N N . TRP A 1 166 ? -2.399 -6.055 -1.657 1.00 98.31 166 TRP A N 1
ATOM 1351 C CA . TRP A 1 166 ? -2.267 -4.686 -2.169 1.00 98.31 166 TRP A CA 1
ATOM 1352 C C . TRP A 1 166 ? -1.591 -4.646 -3.545 1.00 98.31 166 TRP A C 1
ATOM 1354 O O . TRP A 1 166 ? -2.109 -4.016 -4.466 1.00 98.31 166 TRP A O 1
ATOM 1364 N N . LEU A 1 167 ? -0.483 -5.376 -3.710 1.00 98.06 167 LEU A N 1
ATOM 1365 C CA . LEU A 1 167 ? 0.253 -5.438 -4.972 1.00 98.06 167 LEU A CA 1
ATOM 1366 C C . LEU A 1 167 ? -0.571 -6.118 -6.075 1.00 98.06 167 LEU A C 1
ATOM 1368 O O . LEU A 1 167 ? -0.491 -5.720 -7.233 1.00 98.06 167 LEU A O 1
ATOM 1372 N N . ASP A 1 168 ? -1.373 -7.120 -5.718 1.00 97.94 168 ASP A N 1
ATOM 1373 C CA . ASP A 1 168 ? -2.279 -7.807 -6.638 1.00 97.94 168 ASP A CA 1
ATOM 1374 C C . ASP A 1 168 ? -3.406 -6.881 -7.125 1.00 97.94 168 ASP A C 1
ATOM 1376 O O . ASP A 1 168 ? -3.626 -6.778 -8.329 1.00 97.94 168 ASP A O 1
ATOM 1380 N N . VAL A 1 169 ? -4.048 -6.115 -6.231 1.00 98.25 169 VAL A N 1
ATOM 1381 C CA . VAL A 1 169 ? -5.035 -5.083 -6.620 1.00 98.25 169 VAL A CA 1
ATOM 1382 C C . VAL A 1 169 ? -4.395 -4.060 -7.555 1.00 98.25 169 VAL A C 1
ATOM 1384 O O . VAL A 1 169 ? -4.939 -3.768 -8.624 1.00 98.25 169 VAL A O 1
ATOM 1387 N N . PHE A 1 170 ? -3.224 -3.543 -7.166 1.00 97.69 170 PHE A N 1
ATOM 1388 C CA . PHE A 1 170 ? -2.471 -2.582 -7.963 1.00 97.69 170 PHE A CA 1
ATOM 1389 C C . PHE A 1 170 ? -2.202 -3.123 -9.365 1.00 97.69 170 PHE A C 1
ATOM 1391 O O . PHE A 1 170 ? -2.479 -2.452 -10.361 1.00 97.69 170 PHE A O 1
ATOM 1398 N N . TRP A 1 171 ? -1.683 -4.347 -9.451 1.00 97.69 171 TRP A N 1
ATOM 1399 C CA . TRP A 1 171 ? -1.317 -4.945 -10.721 1.00 97.69 171 TRP A CA 1
ATOM 1400 C C . TRP A 1 171 ? -2.538 -5.263 -11.574 1.00 97.69 171 TRP A C 1
ATOM 1402 O O . TRP A 1 171 ? -2.579 -4.840 -12.723 1.00 97.69 171 TRP A O 1
ATOM 1412 N N . GLN A 1 172 ? -3.572 -5.904 -11.030 1.00 97.38 172 GLN A N 1
ATOM 1413 C CA . GLN A 1 172 ? -4.800 -6.204 -11.775 1.00 97.38 172 GLN A CA 1
ATOM 1414 C C . GLN A 1 172 ? -5.464 -4.943 -12.343 1.00 97.38 172 GLN A C 1
ATOM 1416 O O . GLN A 1 172 ? -5.970 -4.961 -13.466 1.00 97.38 172 GLN A O 1
ATOM 1421 N N . GLY A 1 173 ? -5.462 -3.837 -11.593 1.00 96.50 173 GLY A N 1
ATOM 1422 C CA . GLY A 1 173 ? -6.045 -2.572 -12.042 1.00 96.50 173 GLY A CA 1
ATOM 1423 C C . GLY A 1 173 ? -5.241 -1.845 -13.123 1.00 96.50 173 GLY A C 1
ATOM 1424 O O . GLY A 1 173 ? -5.825 -1.064 -13.878 1.00 96.50 173 GLY A O 1
ATOM 1425 N N . ASN A 1 174 ? -3.933 -2.110 -13.217 1.00 96.50 174 ASN A N 1
ATOM 1426 C CA . ASN A 1 174 ? -2.986 -1.362 -14.056 1.00 96.50 174 ASN A CA 1
ATOM 1427 C C . ASN A 1 174 ? -2.304 -2.196 -15.158 1.00 96.50 174 ASN A C 1
ATOM 1429 O O . ASN A 1 174 ? -1.691 -1.635 -16.069 1.00 96.50 174 ASN A O 1
ATOM 1433 N N . HIS A 1 175 ? -2.430 -3.520 -15.107 1.00 95.06 175 HIS A N 1
ATOM 1434 C CA . HIS A 1 175 ? -1.812 -4.497 -16.006 1.00 95.06 175 HIS A CA 1
ATOM 1435 C C . HIS A 1 175 ? -2.067 -4.164 -17.486 1.00 95.06 175 HIS A C 1
ATOM 1437 O O . HIS A 1 175 ? -1.114 -4.003 -18.254 1.00 95.06 175 HIS A O 1
ATOM 1443 N N . ASP A 1 176 ? -3.334 -3.954 -17.855 1.00 92.94 176 ASP A N 1
ATOM 1444 C CA . ASP A 1 176 ? -3.766 -3.657 -19.230 1.00 92.94 176 ASP A CA 1
ATOM 1445 C C . ASP A 1 176 ? -3.739 -2.163 -19.571 1.00 92.94 176 ASP A C 1
ATOM 1447 O O . ASP A 1 176 ? -3.916 -1.786 -20.730 1.00 92.94 176 ASP A O 1
ATOM 1451 N N . ARG A 1 177 ? -3.542 -1.285 -18.581 1.00 92.12 177 ARG A N 1
ATOM 1452 C CA . ARG A 1 177 ? -3.583 0.161 -18.810 1.00 92.12 177 ARG A CA 1
ATOM 1453 C C . ARG A 1 177 ? -2.375 0.604 -19.613 1.00 92.12 177 ARG A C 1
ATOM 1455 O O . ARG A 1 177 ? -1.245 0.230 -19.305 1.00 92.12 177 ARG A O 1
ATOM 1462 N N . THR A 1 178 ? -2.615 1.407 -20.637 1.00 79.69 178 THR A N 1
ATOM 1463 C CA . THR A 1 178 ? -1.557 1.997 -21.463 1.00 79.69 178 THR A CA 1
ATOM 1464 C C . THR A 1 178 ? -1.434 3.498 -21.259 1.00 79.69 178 THR A C 1
ATOM 1466 O O . THR A 1 178 ? -0.510 4.078 -21.775 1.00 79.69 178 THR A O 1
ATOM 1469 N N . VAL A 1 179 ? -2.339 4.134 -20.525 1.00 78.56 179 VAL A N 1
ATOM 1470 C CA . VAL A 1 179 ? -2.253 5.528 -20.068 1.00 78.56 179 VAL A CA 1
ATOM 1471 C C . VAL A 1 179 ? -3.032 5.618 -18.756 1.00 78.56 179 VAL A C 1
ATOM 1473 O O . VAL A 1 179 ? -3.862 4.741 -18.501 1.00 78.56 179 VAL A O 1
ATOM 1476 N N . GLU A 1 180 ? -2.773 6.648 -17.944 1.00 83.69 180 GLU A N 1
ATOM 1477 C CA . GLU A 1 180 ? -3.546 6.938 -16.721 1.00 83.69 180 GLU A CA 1
ATOM 1478 C C . GLU A 1 180 ? -3.639 5.718 -15.786 1.00 83.69 180 GLU A C 1
ATOM 1480 O O . GLU A 1 180 ? -4.700 5.117 -15.586 1.00 83.69 180 GLU A O 1
ATOM 1485 N N . TYR A 1 181 ? -2.489 5.296 -15.253 1.00 92.69 181 TYR A N 1
ATOM 1486 C CA . TYR A 1 181 ? -2.455 4.334 -14.147 1.00 92.69 181 TYR A CA 1
ATOM 1487 C C . TYR A 1 181 ? -3.246 4.868 -12.954 1.00 92.69 181 TYR A C 1
ATOM 1489 O O . TYR A 1 181 ? -3.460 6.063 -12.872 1.00 92.69 181 TYR A O 1
ATOM 1497 N N . GLU A 1 182 ? -3.673 4.006 -12.038 1.00 93.75 182 GLU A N 1
ATOM 1498 C CA . GLU A 1 182 ? -4.467 4.389 -10.866 1.00 93.75 182 GLU A CA 1
ATOM 1499 C C . GLU A 1 182 ? -3.840 3.852 -9.585 1.00 93.75 182 GLU A C 1
ATOM 1501 O O . GLU A 1 182 ? -3.311 2.732 -9.560 1.00 93.75 182 GLU A O 1
ATOM 1506 N N . SER A 1 183 ? -3.957 4.626 -8.507 1.00 94.12 183 SER A N 1
ATOM 1507 C CA . SER A 1 183 ? -3.595 4.176 -7.164 1.00 94.12 183 SER A CA 1
ATOM 1508 C C . SER A 1 183 ? -4.575 3.107 -6.664 1.00 94.12 183 SER A C 1
ATOM 1510 O O . SER A 1 183 ? -5.732 3.022 -7.091 1.00 94.12 183 SER A O 1
ATOM 1512 N N . VAL A 1 184 ? -4.139 2.269 -5.725 1.00 96.69 184 VAL A N 1
ATOM 1513 C CA . VAL A 1 184 ? -4.955 1.186 -5.154 1.00 96.69 184 VAL A CA 1
ATOM 1514 C C . VAL A 1 184 ? -6.231 1.735 -4.526 1.00 96.69 184 VAL A C 1
ATOM 1516 O O . VAL A 1 184 ? -7.298 1.141 -4.682 1.00 96.69 184 VAL A O 1
ATOM 1519 N N . ILE A 1 185 ? -6.155 2.883 -3.850 1.00 95.81 185 ILE A N 1
ATOM 1520 C CA . ILE A 1 185 ? -7.337 3.474 -3.223 1.00 95.81 185 ILE A CA 1
ATOM 1521 C C . ILE A 1 185 ? -8.352 3.959 -4.269 1.00 95.81 185 ILE A C 1
ATOM 1523 O O . ILE A 1 185 ? -9.545 3.714 -4.088 1.00 95.81 185 ILE A O 1
ATOM 1527 N N . ARG A 1 186 ? -7.900 4.544 -5.390 1.00 94.19 186 ARG A N 1
ATOM 1528 C CA . ARG A 1 186 ? -8.761 4.984 -6.505 1.00 94.19 186 ARG A CA 1
ATOM 1529 C C . ARG A 1 186 ? -9.334 3.806 -7.297 1.00 94.19 186 ARG A C 1
ATOM 1531 O O . ARG A 1 186 ? -10.453 3.884 -7.798 1.00 94.19 186 ARG A O 1
ATOM 1538 N N . LEU A 1 187 ? -8.642 2.665 -7.339 1.00 96.25 187 LEU A N 1
ATOM 1539 C CA . LEU A 1 187 ? -9.191 1.419 -7.892 1.00 96.25 187 LEU A CA 1
ATOM 1540 C C . LEU A 1 187 ? -10.333 0.840 -7.039 1.00 96.25 187 LEU A C 1
ATOM 1542 O O . LEU A 1 187 ? -11.229 0.189 -7.585 1.00 96.25 187 LEU A O 1
ATOM 1546 N N . LEU A 1 188 ? -10.299 1.047 -5.719 1.00 97.31 188 LEU A N 1
ATOM 1547 C CA . LEU A 1 188 ? -11.319 0.560 -4.784 1.00 97.31 188 LEU A CA 1
ATOM 1548 C C . LEU A 1 188 ? -12.494 1.542 -4.666 1.00 97.31 188 LEU A C 1
ATOM 1550 O O . LEU A 1 188 ? -13.649 1.123 -4.766 1.00 97.31 188 LEU A O 1
ATOM 1554 N N . TYR A 1 189 ? -12.203 2.836 -4.541 1.00 96.38 189 TYR A N 1
ATOM 1555 C CA . TYR A 1 189 ? -13.161 3.939 -4.431 1.00 96.38 189 TYR A CA 1
ATOM 1556 C C . TYR A 1 189 ? -13.038 4.847 -5.658 1.00 96.38 189 TYR A C 1
ATOM 1558 O O . TYR A 1 189 ? -12.285 5.818 -5.665 1.00 96.38 189 TYR A O 1
ATOM 1566 N N . THR A 1 190 ? -13.759 4.490 -6.722 1.00 94.81 190 THR A N 1
ATOM 1567 C CA . THR A 1 190 ? -13.546 5.055 -8.066 1.00 94.81 190 THR A CA 1
ATOM 1568 C C . THR A 1 190 ? -14.191 6.420 -8.300 1.00 94.81 190 THR A C 1
ATOM 1570 O O . THR A 1 190 ? -13.818 7.097 -9.252 1.00 94.81 190 THR A O 1
ATOM 1573 N N . ASP A 1 191 ? -15.187 6.824 -7.504 1.00 95.81 191 ASP A N 1
ATOM 1574 C CA . ASP A 1 191 ? -15.752 8.176 -7.598 1.00 95.81 191 ASP A CA 1
ATOM 1575 C C . ASP A 1 191 ? -14.915 9.161 -6.784 1.00 95.81 191 ASP A C 1
ATOM 1577 O O . ASP A 1 191 ? -14.579 8.905 -5.626 1.00 95.81 191 ASP A O 1
ATOM 1581 N N . TYR A 1 192 ? -14.620 10.310 -7.388 1.00 92.31 192 TYR A N 1
ATOM 1582 C CA . TYR A 1 192 ? -13.816 11.344 -6.754 1.00 92.31 192 TYR A CA 1
ATOM 1583 C C . TYR A 1 192 ? -14.461 11.884 -5.473 1.00 92.31 192 TYR A C 1
ATOM 1585 O O . TYR A 1 192 ? -13.792 11.955 -4.448 1.00 92.31 192 TYR A O 1
ATOM 1593 N N . TYR A 1 193 ? -15.752 12.221 -5.500 1.00 94.69 193 TYR A N 1
ATOM 1594 C CA . TYR A 1 193 ? -16.421 12.852 -4.361 1.00 94.69 193 TYR A CA 1
ATOM 1595 C C . TYR A 1 193 ? -16.613 11.890 -3.196 1.00 94.69 193 TYR A C 1
ATOM 1597 O O . TYR A 1 193 ? -16.475 12.290 -2.044 1.00 94.69 193 TYR 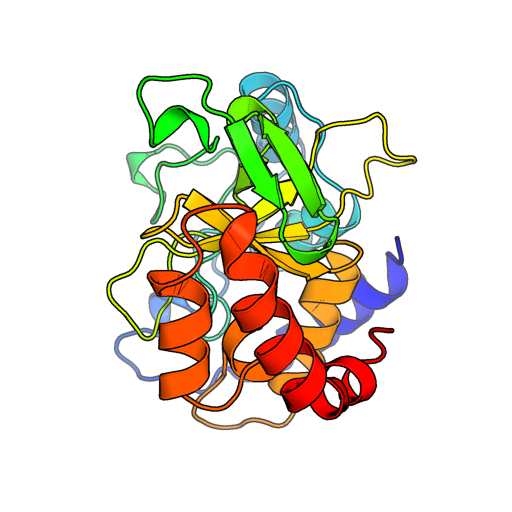A O 1
ATOM 1605 N N . ASP A 1 194 ? -16.907 10.623 -3.483 1.00 96.25 194 ASP A N 1
ATOM 1606 C CA . ASP A 1 194 ? -16.969 9.607 -2.434 1.00 96.25 194 ASP A CA 1
ATOM 1607 C C . ASP A 1 194 ? -15.596 9.349 -1.804 1.00 96.25 194 ASP A C 1
ATOM 1609 O O . ASP A 1 194 ? -15.513 9.088 -0.606 1.00 96.25 194 ASP A O 1
ATOM 1613 N N . HIS A 1 195 ? -14.523 9.387 -2.600 1.00 93.06 195 HIS A N 1
ATOM 1614 C CA . HIS A 1 195 ? -13.166 9.285 -2.075 1.00 93.06 195 HIS A CA 1
ATOM 1615 C C . HIS A 1 195 ? -12.841 10.478 -1.167 1.00 93.06 195 HIS A C 1
ATOM 1617 O O . HIS A 1 195 ? -12.375 10.266 -0.051 1.00 93.06 195 HIS A O 1
ATOM 1623 N N . GLU A 1 196 ? -13.166 11.704 -1.590 1.00 93.00 196 GLU A N 1
ATOM 1624 C CA . GLU A 1 196 ? -13.018 12.896 -0.747 1.00 93.00 196 GLU A CA 1
ATOM 1625 C C . GLU A 1 196 ? -13.835 12.778 0.551 1.00 93.00 196 GLU A C 1
ATOM 1627 O O . GLU A 1 196 ? -13.320 13.088 1.624 1.00 93.00 196 GLU A O 1
ATOM 1632 N N . GLU A 1 197 ? -15.079 12.282 0.484 1.00 95.19 197 GLU A N 1
ATOM 1633 C CA . GLU A 1 197 ? -15.913 12.002 1.667 1.00 95.19 197 GLU A CA 1
ATOM 1634 C C . GLU A 1 197 ? -15.219 10.973 2.583 1.00 95.19 197 GLU A C 1
ATOM 1636 O O . GLU A 1 197 ? -15.173 11.151 3.801 1.00 95.19 197 GLU A O 1
ATOM 1641 N N . LEU A 1 198 ? -14.616 9.923 2.016 1.00 94.31 198 LEU A N 1
ATOM 1642 C CA . LEU A 1 198 ? -13.919 8.878 2.769 1.00 94.31 198 LEU A CA 1
ATOM 1643 C C . LEU A 1 198 ? -12.701 9.416 3.535 1.00 94.31 198 LEU A C 1
ATOM 1645 O O . LEU A 1 198 ? -12.523 9.074 4.704 1.00 94.31 198 LEU A O 1
ATOM 1649 N N . VAL A 1 199 ? -11.850 10.220 2.892 1.00 92.62 199 VAL A N 1
ATOM 1650 C CA . VAL A 1 199 ? -10.572 10.660 3.484 1.00 92.62 199 VAL A CA 1
A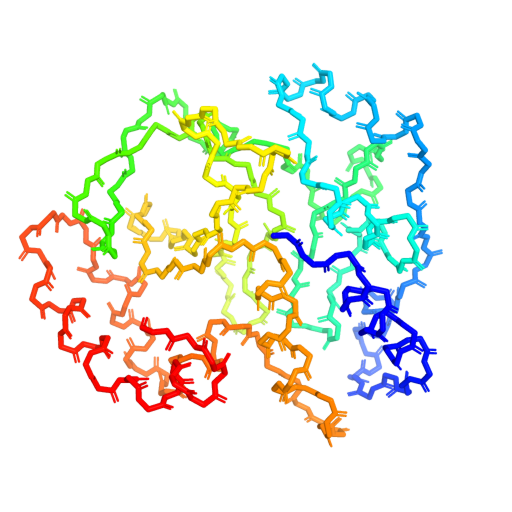TOM 1651 C C . VAL A 1 199 ? -10.716 11.901 4.367 1.00 92.62 199 VAL A C 1
ATOM 1653 O O . VAL A 1 199 ? -9.943 12.058 5.317 1.00 92.62 199 VAL A O 1
ATOM 1656 N N . ASN A 1 200 ? -11.724 12.747 4.119 1.00 92.81 200 ASN A N 1
ATOM 1657 C CA . ASN A 1 200 ? -11.871 14.037 4.800 1.00 92.81 200 ASN A CA 1
ATOM 1658 C C . ASN A 1 200 ? -12.985 14.105 5.850 1.00 92.81 200 ASN A C 1
ATOM 1660 O O . ASN A 1 200 ? -12.951 15.041 6.642 1.00 92.81 200 ASN A O 1
ATOM 1664 N N . GLU A 1 201 ? -13.951 13.178 5.896 1.00 94.25 201 GLU A N 1
ATOM 1665 C CA . GLU A 1 201 ? -15.121 13.296 6.799 1.00 94.25 201 GLU A CA 1
ATOM 1666 C C . GLU A 1 201 ? -15.119 12.294 7.969 1.00 94.25 201 GLU A C 1
ATOM 1668 O O . GLU A 1 201 ? -15.957 12.365 8.865 1.00 94.25 201 GLU A O 1
ATOM 1673 N N . LEU A 1 202 ? -14.174 11.352 7.991 1.00 94.00 202 LEU A N 1
ATOM 1674 C CA . LEU A 1 202 ? -14.111 10.253 8.957 1.00 94.00 202 LEU A CA 1
ATOM 1675 C C . LEU A 1 202 ? -13.252 10.576 10.200 1.00 94.00 202 LEU A C 1
ATOM 1677 O O . LEU A 1 202 ? -12.246 9.911 10.465 1.00 94.00 202 LEU A O 1
ATOM 1681 N N . TYR A 1 203 ? -13.653 11.550 11.022 1.00 91.25 203 TYR A N 1
ATOM 1682 C CA . TYR A 1 203 ? -12.853 12.032 12.168 1.00 91.25 203 TYR A CA 1
ATOM 1683 C C . TYR A 1 203 ? -12.971 11.191 13.441 1.00 91.25 203 TYR A C 1
ATOM 1685 O O . TYR A 1 203 ? -12.024 11.137 14.229 1.00 91.25 203 TYR A O 1
ATOM 1693 N N . LYS A 1 204 ? -14.125 10.569 13.686 1.00 93.38 204 LYS A N 1
ATOM 1694 C CA . LYS A 1 204 ? -14.428 9.900 14.962 1.00 93.38 204 LYS A CA 1
ATOM 1695 C C . LYS A 1 204 ? -15.276 8.640 14.762 1.00 93.38 204 LYS A C 1
ATOM 1697 O O . LYS A 1 204 ? -16.003 8.542 13.777 1.00 93.38 204 LYS A O 1
ATOM 1702 N N . PRO A 1 205 ? -15.269 7.689 15.714 1.00 94.56 205 PRO A N 1
ATOM 1703 C CA . PRO A 1 205 ? -15.992 6.421 15.573 1.00 94.56 205 PRO A CA 1
ATOM 1704 C C . PRO A 1 205 ? -17.480 6.553 15.205 1.00 94.56 205 PRO A C 1
ATOM 1706 O O . PRO A 1 205 ? -18.040 5.685 14.537 1.00 94.56 205 PRO A O 1
ATOM 1709 N N . GLU A 1 206 ? -18.148 7.639 15.601 1.00 95.62 206 GLU A N 1
ATOM 1710 C CA . GLU A 1 206 ? -19.555 7.895 15.270 1.00 95.62 206 GLU A CA 1
ATOM 1711 C C . GLU A 1 206 ? -19.809 8.086 13.764 1.00 95.62 206 GLU A C 1
ATOM 1713 O O . GLU A 1 206 ? -20.933 7.855 13.297 1.00 95.62 206 GLU A O 1
ATOM 1718 N N . ASP A 1 207 ? -18.776 8.438 12.997 1.00 96.00 207 ASP A N 1
ATOM 1719 C CA . ASP A 1 207 ? -18.832 8.637 11.547 1.00 96.00 207 ASP A CA 1
ATOM 1720 C C . ASP A 1 207 ? -18.854 7.296 10.785 1.00 96.00 207 ASP A C 1
ATOM 1722 O O . ASP A 1 207 ? -18.982 7.262 9.562 1.00 96.00 207 ASP A O 1
ATOM 1726 N N . TYR A 1 208 ? -18.840 6.155 11.493 1.00 95.94 208 TYR A N 1
ATOM 1727 C CA . TYR A 1 208 ? -18.894 4.805 10.914 1.00 95.94 208 TYR A CA 1
ATOM 1728 C C . TYR A 1 208 ? -20.052 4.594 9.924 1.00 95.94 208 TYR A C 1
ATOM 1730 O O . TYR A 1 208 ? -19.957 3.774 9.012 1.00 95.94 208 TYR A O 1
ATOM 1738 N N . LYS A 1 209 ? -21.158 5.339 10.060 1.00 96.50 209 LYS A N 1
ATOM 1739 C CA . LYS A 1 209 ? -22.270 5.290 9.094 1.00 96.50 209 LYS A CA 1
ATOM 1740 C C . LYS A 1 209 ? -21.854 5.751 7.694 1.00 96.50 209 LYS A C 1
ATOM 1742 O O . LYS A 1 209 ? -22.339 5.177 6.720 1.00 96.50 209 LYS A O 1
ATOM 1747 N N . ILE A 1 210 ? -20.978 6.753 7.602 1.00 96.31 210 ILE A N 1
ATOM 1748 C CA . ILE A 1 210 ? -20.420 7.254 6.339 1.00 96.31 210 ILE A CA 1
ATOM 1749 C C . ILE A 1 210 ? -19.529 6.170 5.735 1.00 96.31 210 ILE A C 1
ATOM 1751 O O . ILE A 1 210 ? -19.789 5.724 4.618 1.00 96.31 210 ILE A O 1
ATOM 1755 N N . TYR A 1 211 ? -18.572 5.655 6.517 1.00 97.25 211 TYR A N 1
ATOM 1756 C CA . TYR A 1 211 ? -17.703 4.551 6.096 1.00 97.25 211 TYR A CA 1
ATOM 1757 C C . TYR A 1 211 ? -18.512 3.359 5.571 1.00 97.25 211 TYR A C 1
ATOM 1759 O O . TYR A 1 211 ? -18.281 2.884 4.461 1.00 97.25 211 TYR A O 1
ATOM 1767 N N . LYS A 1 212 ? -19.510 2.905 6.338 1.00 97.50 212 LYS A N 1
ATOM 1768 C CA . LYS A 1 212 ? -20.346 1.758 5.974 1.00 97.50 212 LYS A CA 1
ATOM 1769 C C . LYS A 1 212 ? -21.087 1.986 4.655 1.00 97.50 212 LYS A C 1
ATOM 1771 O O . LYS A 1 212 ? -21.045 1.114 3.792 1.00 97.50 212 LYS A O 1
ATOM 1776 N N . LYS A 1 213 ? -21.719 3.153 4.478 1.00 97.88 213 LYS A N 1
ATOM 1777 C CA . LYS A 1 213 ? -22.398 3.541 3.227 1.00 97.88 213 LYS A CA 1
ATOM 1778 C C . LYS A 1 213 ? -21.442 3.450 2.032 1.00 97.88 213 LYS A C 1
ATOM 1780 O O . LYS A 1 213 ? -21.812 2.892 1.000 1.00 97.88 213 LYS A O 1
ATOM 1785 N N . LEU A 1 214 ? -20.228 3.986 2.165 1.00 97.81 214 LEU A N 1
ATOM 1786 C CA . LEU A 1 214 ? -19.232 3.975 1.092 1.00 97.81 214 LEU A CA 1
ATOM 1787 C C . LEU A 1 214 ? -18.712 2.557 0.822 1.00 97.81 214 LEU A C 1
ATOM 1789 O O . LEU A 1 214 ? -18.737 2.108 -0.322 1.00 97.81 214 LEU A O 1
ATOM 1793 N N . ARG A 1 215 ? -18.331 1.796 1.853 1.00 96.88 215 ARG A N 1
ATOM 1794 C CA . ARG A 1 215 ? -17.861 0.409 1.692 1.00 96.88 215 ARG A CA 1
ATOM 1795 C C . ARG A 1 215 ? -18.920 -0.503 1.065 1.00 96.88 215 ARG A C 1
ATOM 1797 O O . ARG A 1 215 ? -18.556 -1.374 0.277 1.00 96.88 215 ARG A O 1
ATOM 1804 N N . GLU A 1 216 ? -20.203 -0.304 1.378 1.00 97.69 216 GLU A N 1
ATOM 1805 C CA . GLU A 1 216 ? -21.325 -1.014 0.743 1.00 97.69 216 GLU A CA 1
ATOM 1806 C C . GLU A 1 216 ? -21.500 -0.609 -0.728 1.00 97.69 216 GLU A C 1
ATOM 1808 O O . GLU A 1 216 ? -21.662 -1.478 -1.585 1.00 97.69 216 GLU A O 1
ATOM 1813 N N . LYS A 1 217 ? -21.417 0.692 -1.045 1.00 98.25 217 LYS A N 1
ATOM 1814 C CA . LYS A 1 217 ? -21.482 1.198 -2.430 1.00 98.25 217 LYS A CA 1
ATOM 1815 C C . LYS A 1 217 ? -20.378 0.598 -3.307 1.00 98.25 217 LYS A C 1
ATOM 1817 O O . LYS A 1 217 ? -20.640 0.237 -4.453 1.00 98.25 217 LYS A O 1
ATOM 1822 N N . TYR A 1 218 ? -19.171 0.468 -2.761 1.00 97.88 218 TYR A N 1
ATOM 1823 C CA . TYR A 1 218 ? -17.985 -0.008 -3.478 1.00 97.88 218 TYR A CA 1
ATOM 1824 C C . TYR A 1 218 ? -17.720 -1.505 -3.365 1.00 97.88 218 TYR A C 1
ATOM 1826 O O . TYR A 1 218 ? -16.731 -1.991 -3.906 1.00 97.88 218 TYR A O 1
ATOM 1834 N N . ASP A 1 219 ? -18.609 -2.268 -2.734 1.00 97.56 219 ASP A N 1
ATOM 1835 C CA . ASP A 1 219 ? -18.415 -3.700 -2.507 1.00 97.56 219 ASP A CA 1
ATOM 1836 C C . ASP A 1 219 ? -18.141 -4.500 -3.790 1.00 97.56 219 ASP A C 1
ATOM 1838 O O . ASP A 1 219 ? -17.331 -5.425 -3.800 1.00 97.56 219 ASP A O 1
ATOM 1842 N N . VAL A 1 220 ? -18.739 -4.083 -4.908 1.00 97.50 220 VAL A N 1
ATOM 1843 C CA . VAL A 1 220 ? -18.471 -4.668 -6.227 1.00 97.50 220 VAL A CA 1
ATOM 1844 C C . VAL A 1 220 ? -17.006 -4.522 -6.659 1.00 97.50 220 VAL A C 1
ATOM 1846 O O . VAL A 1 220 ? -16.464 -5.447 -7.261 1.00 97.50 220 VAL A O 1
ATOM 1849 N N . ASN A 1 221 ? -16.344 -3.412 -6.322 1.00 97.62 221 ASN A N 1
ATOM 1850 C CA . ASN A 1 221 ? -14.939 -3.181 -6.654 1.00 97.62 221 ASN A CA 1
ATOM 1851 C C . ASN A 1 221 ? -14.023 -4.020 -5.762 1.00 97.62 221 ASN A C 1
ATOM 1853 O O . ASN A 1 221 ? -13.090 -4.634 -6.265 1.00 97.62 221 ASN A O 1
ATOM 1857 N N . PHE A 1 222 ? -14.319 -4.120 -4.465 1.00 97.44 222 PHE A N 1
ATOM 1858 C CA . PHE A 1 222 ? -13.581 -5.008 -3.559 1.00 97.44 222 PHE A CA 1
ATOM 1859 C C . PHE A 1 222 ? -13.658 -6.463 -4.041 1.00 97.44 222 PHE A C 1
ATOM 1861 O O . PHE A 1 222 ? -12.629 -7.112 -4.242 1.00 97.44 222 PHE A O 1
ATOM 1868 N N . LYS A 1 223 ? -14.867 -6.935 -4.370 1.00 97.19 223 LYS A N 1
ATOM 1869 C CA . LYS A 1 223 ? -15.091 -8.283 -4.912 1.00 97.19 223 LYS A CA 1
ATOM 1870 C C . LYS A 1 223 ? -14.418 -8.511 -6.260 1.00 97.19 223 LYS A C 1
ATOM 1872 O O . LYS A 1 223 ? -13.917 -9.609 -6.497 1.00 97.19 223 LYS A O 1
ATOM 1877 N N . LYS A 1 224 ? -14.372 -7.497 -7.133 1.00 96.56 224 LYS A N 1
ATOM 1878 C CA . LYS A 1 224 ? -13.659 -7.560 -8.421 1.00 96.56 224 LYS A CA 1
ATOM 1879 C C . LYS A 1 224 ? -12.191 -7.950 -8.230 1.00 96.56 224 LYS A C 1
ATOM 1881 O O . LYS A 1 224 ? -11.677 -8.706 -9.046 1.00 96.56 224 LYS A O 1
ATOM 1886 N N . TYR A 1 225 ? -11.552 -7.478 -7.160 1.00 95.31 225 TYR A N 1
ATOM 1887 C CA . TYR A 1 225 ? -10.157 -7.793 -6.837 1.00 95.31 225 TYR A CA 1
ATOM 1888 C C . TYR A 1 225 ? -10.006 -8.922 -5.803 1.00 95.31 225 TYR A C 1
ATOM 1890 O O . TYR A 1 225 ? -8.945 -9.078 -5.204 1.00 95.31 225 TYR A O 1
ATOM 1898 N N . GLY A 1 226 ? -11.056 -9.721 -5.575 1.00 92.94 226 GLY A N 1
ATOM 1899 C CA . GLY A 1 226 ? -11.005 -10.880 -4.680 1.00 92.94 226 GLY A CA 1
ATOM 1900 C C . GLY A 1 226 ? -10.941 -10.539 -3.189 1.00 92.94 226 GLY A C 1
ATOM 1901 O O . GLY A 1 226 ? -10.443 -11.348 -2.407 1.00 92.94 226 GLY A O 1
ATOM 1902 N N . ILE A 1 227 ? -11.420 -9.357 -2.792 1.00 94.50 227 ILE A N 1
ATOM 1903 C CA . ILE A 1 227 ? -11.506 -8.928 -1.393 1.00 94.50 227 ILE A CA 1
ATOM 1904 C C . ILE A 1 227 ? -12.940 -9.147 -0.896 1.00 94.50 227 ILE A C 1
ATOM 1906 O O . ILE A 1 227 ? -13.894 -8.713 -1.546 1.00 94.50 227 ILE A O 1
ATOM 1910 N N . GLU A 1 228 ? -13.076 -9.829 0.244 1.00 82.19 228 GLU A N 1
ATOM 1911 C CA . GLU A 1 228 ? -14.362 -10.095 0.911 1.00 82.19 228 GLU A CA 1
ATOM 1912 C C . GLU A 1 228 ? -14.887 -8.884 1.702 1.00 82.19 228 GLU A C 1
ATOM 1914 O O . GLU A 1 228 ? -14.082 -8.107 2.272 1.00 82.19 228 GLU A O 1
#

Secondary structure (DSSP, 8-state):
--HHHHHHHHHHHTTSPP---TTTHHHHS------HHHHHHHHHHHTSPPPHHHHHHHHHT--S-SEETTTEEBPPSS--GGG-S---S-GGGTSSS--EEEEGGGTEEEEGGGEEESB-S-SSSS---EEEEE-SS--GGG---EEEE-TTT-SEEEEES-HHHHHHHHHHHHTT-SS----HHHHHS-SHHHHHHHHHS--SGGGHHHHHHHHHHTHHHHHHTT--

pLDDT: mean 90.06, std 9.89, range [50.59, 98.31]

Radius of gyration: 16.61 Å; chains: 1; bounding box: 44×34×42 Å

Foldseek 3Di:
DDQVLLVVLQVLLVVDDQQADPVQCVQQAADDADDPVQQVVLCVVLVHRAAPSVNCCRHRHHQQQHCHSLWWRFHGTNDDCVSHPDNDFFQCVVPVDQDWAAELVVRDTATRSQWTFGTAAGSPDPFRFGKTFRNRDDDVSSQTKIFGQARQQRYGLDIDRGDSLLSLLQCVQPVPDNDDRYHSLCLQQVDPVLSCCRRHVCNDSVCSVSSVVRCVVRVVSCVVSPHD

Sequence (228 aa):
MDIERVKGIIAEMKKKKLDVAEEIVDTATPTNVATDDMVYETERNIGIKLPDTYKIFLKEYANGNIYLYGVEPMVSVGLEMKNCLCKMRRQDEFFHSNTECYIYPENRFVKTNQLIPFTYGDSYDISNDRWVFICDNEYKDNDYPVGFLAQSTENIVCMLKNFDTWLDVFWQGNHDRTVEYESVIRLLYTDYYDHEELVNELYKPEDYKIYKKLREKYDVNFKKYGIE